Protein AF-A0A6D0F486-F1 (afdb_monomer)

pLDDT: mean 97.29, std 2.2, range [85.62, 98.81]

Mean predicted aligned error: 3.69 Å

Nearest PDB structures (foldseek):
  3pco-assembly1_D  TM=9.853E-01  e=1.908E-32  Escherichia coli
  7n8y-assembly1_B  TM=9.583E-01  e=5.623E-29  Salmonella enterica subsp. enterica serovar Typhimurium
  4p72-assembly1_A  TM=9.780E-01  e=6.242E-27  Pseudomonas aeruginosa PAO1
  6p8t-assembly2_E  TM=8.985E-01  e=2.134E-27  Acinetobacter baumannii ATCC 19606 = CIP 70.34 = JCM 6841
  7db7-assembly1_B  TM=8.517E-01  e=1.597E-16  Mycobacterium tuberculosis H37Rv

InterPro domains:
  IPR002547 tRNA-binding domain [PF01588] (45-145)
  IPR002547 tRNA-binding domain [PS50886] (39-148)
  IPR012340 Nucleic acid-binding, OB-fold [G3DSA:2.40.50.140] (39-154)
  IPR012340 Nucleic acid-binding, OB-fold [SSF50249] (35-198)
  IPR020825 Phenylalanyl-tRNA synthetase-like, B3/B4 [G3DSA:3.50.40.10] (197-231)
  IPR033714 Phenylalanly tRNA synthetase, tRNA-binding-domain [cd02796] (53-147)

Sequence (231 aa):
MKFSELWLREWVNPAIDSDALANQITMAGLEVDGVEPVAGSFHGVVVGEVVECAQHPNADKLRVTKVNVGGDRLLDIVCGAPNCRQGLRVAVATIGAVLPGDFKIKAAKLRGEPSEGMLCSFSELGISDDHSGIIELPADAPIGTDIREYLKLDDNTIEISVTPNRADCLGIIGVARDVAVLNQLPLVEPEIVPVGATIDDTLPITVEAPEACPRYLGRVVKGINVKAPTP

Foldseek 3Di:
DKDWPVVLVLFPPPPDDPVVLQVVLVVLVWHWPDKAFLWADKDQKWKKFFQDWAQDPQDRQKIWTFIFQPDPGTFTAIFRQPPDDHLFTFIKRAQQMAWHPRRHDHWDDDRNHTHGTYTACRVRGRNDPDPNGGDGDPSPQDRNHHPCVRVVRRIIIIDTDDDPVQPQPPDSVSSSVSSCVSSVHHTDDDDDDDDDDPDPDDDDDDDPCCVVPVDDDDDDDPDDDPPDDDD

Solvent-accessible surface area (backbone atoms only — not comparable to full-atom values): 13589 Å² total; per-residue (Å²): 90,76,45,51,50,61,66,36,37,67,30,35,69,71,100,63,57,69,69,58,48,47,51,50,42,28,75,72,66,33,41,58,80,46,78,42,66,53,34,44,67,63,50,58,38,22,22,21,32,26,73,39,59,42,78,31,93,75,37,96,67,33,30,40,27,37,30,40,44,73,63,101,60,71,37,44,31,52,45,61,41,80,74,70,51,58,77,38,24,31,41,30,34,32,61,74,12,34,36,53,89,80,44,68,38,58,71,46,64,62,82,82,44,65,18,50,32,42,72,36,26,38,37,64,49,44,56,43,87,51,70,83,32,52,42,77,48,60,88,82,61,61,61,45,41,46,42,47,72,75,70,52,42,90,34,35,37,40,29,31,50,75,53,86,89,46,70,63,55,80,45,63,71,34,46,28,48,52,54,12,60,77,68,75,45,75,71,49,74,81,91,81,76,86,80,78,81,91,68,86,76,79,77,95,81,84,78,89,55,46,91,83,51,81,75,83,88,88,80,82,77,83,90,71,68,90,81,62,78,82,132

Structure (mmCIF, N/CA/C/O backbone):
data_AF-A0A6D0F486-F1
#
_entry.id   AF-A0A6D0F486-F1
#
loop_
_atom_site.group_PDB
_atom_site.id
_atom_site.type_symbol
_atom_site.label_atom_id
_atom_site.label_alt_id
_atom_site.label_comp_id
_atom_site.label_asym_id
_atom_site.label_entity_id
_atom_site.label_seq_id
_atom_site.pdbx_PDB_ins_code
_atom_site.Cartn_x
_atom_site.Cartn_y
_atom_site.Cartn_z
_atom_site.occupancy
_atom_site.B_iso_or_equiv
_atom_site.auth_seq_id
_atom_site.auth_comp_id
_atom_site.auth_asym_id
_atom_site.auth_atom_id
_atom_site.pdbx_PDB_model_num
ATOM 1 N N . MET A 1 1 ? 18.269 5.650 -2.799 1.00 96.44 1 MET A N 1
ATOM 2 C CA . MET A 1 1 ? 17.138 4.980 -3.492 1.00 96.44 1 MET A CA 1
ATOM 3 C C . MET A 1 1 ? 16.405 4.156 -2.451 1.00 96.44 1 MET A C 1
ATOM 5 O O . MET A 1 1 ? 17.089 3.483 -1.700 1.00 96.44 1 MET A O 1
ATOM 9 N N . LYS A 1 2 ? 15.070 4.217 -2.369 1.00 98.38 2 LYS A N 1
ATOM 10 C CA . LYS A 1 2 ? 14.286 3.453 -1.381 1.00 98.38 2 LYS A CA 1
ATOM 11 C C . LYS A 1 2 ? 13.329 2.491 -2.073 1.00 98.38 2 LYS A C 1
ATOM 13 O O . LYS A 1 2 ? 12.794 2.833 -3.128 1.00 98.38 2 LYS A O 1
ATOM 18 N N . PHE A 1 3 ? 13.105 1.325 -1.483 1.00 98.69 3 PHE A N 1
ATOM 19 C CA . PHE A 1 3 ? 12.138 0.345 -1.972 1.00 98.69 3 PHE A CA 1
ATOM 20 C C . PHE A 1 3 ? 11.600 -0.536 -0.840 1.00 98.69 3 PHE A C 1
ATOM 22 O O . PHE A 1 3 ? 12.257 -0.701 0.184 1.00 98.69 3 PHE A O 1
ATOM 29 N N . SER A 1 4 ? 10.410 -1.101 -1.052 1.00 98.81 4 SER A N 1
ATOM 30 C CA . SER A 1 4 ? 9.830 -2.142 -0.195 1.00 98.81 4 SER A CA 1
ATOM 31 C C . SER A 1 4 ? 10.569 -3.466 -0.406 1.00 98.81 4 SER A C 1
ATOM 33 O O . SER A 1 4 ? 10.804 -3.876 -1.550 1.00 98.81 4 SER A O 1
ATOM 35 N N . GLU A 1 5 ? 10.930 -4.138 0.686 1.00 98.81 5 GLU A N 1
ATOM 36 C CA . GLU A 1 5 ? 11.541 -5.464 0.650 1.00 98.81 5 GLU A CA 1
ATOM 37 C C . GLU A 1 5 ? 10.568 -6.497 0.068 1.00 98.81 5 GLU A C 1
ATOM 39 O O . GLU A 1 5 ? 10.950 -7.270 -0.814 1.00 98.81 5 GLU A O 1
ATOM 44 N N . LEU A 1 6 ? 9.301 -6.484 0.493 1.00 98.69 6 LEU A N 1
ATOM 45 C CA . LEU A 1 6 ? 8.282 -7.377 -0.058 1.00 98.69 6 LEU A CA 1
ATOM 46 C C . LEU A 1 6 ? 8.067 -7.159 -1.561 1.00 98.69 6 LEU A C 1
ATOM 48 O O . LEU A 1 6 ? 7.969 -8.145 -2.291 1.00 98.69 6 LEU A O 1
ATOM 52 N N . TRP A 1 7 ? 8.081 -5.912 -2.049 1.00 98.81 7 TRP A N 1
ATOM 53 C CA . TRP A 1 7 ? 7.976 -5.647 -3.488 1.00 98.81 7 TRP A CA 1
ATOM 54 C C . TRP A 1 7 ? 9.178 -6.206 -4.254 1.00 98.81 7 TRP A C 1
ATOM 56 O O . TRP A 1 7 ? 9.008 -6.797 -5.316 1.00 98.81 7 TRP A O 1
ATOM 66 N N . LEU A 1 8 ? 10.395 -6.100 -3.710 1.00 98.81 8 LEU A N 1
ATOM 67 C CA . LEU A 1 8 ? 11.573 -6.750 -4.294 1.00 98.81 8 LEU A CA 1
ATOM 68 C C . LEU A 1 8 ? 11.409 -8.282 -4.331 1.00 98.81 8 LEU A C 1
ATOM 70 O O . LEU A 1 8 ? 11.754 -8.922 -5.330 1.00 98.81 8 LEU A O 1
ATOM 74 N N . ARG A 1 9 ? 10.838 -8.864 -3.268 1.00 98.75 9 ARG A N 1
ATOM 75 C CA . ARG A 1 9 ? 10.615 -10.311 -3.128 1.00 98.75 9 ARG A CA 1
ATOM 76 C C . ARG A 1 9 ? 9.577 -10.882 -4.092 1.00 98.75 9 ARG A C 1
ATOM 78 O O . ARG A 1 9 ? 9.626 -12.078 -4.368 1.00 98.75 9 ARG A O 1
ATOM 85 N N . GLU A 1 10 ? 8.702 -10.062 -4.667 1.00 98.75 10 GLU A N 1
ATOM 86 C CA . GLU A 1 10 ? 7.831 -10.491 -5.773 1.00 98.75 10 GLU A CA 1
ATOM 87 C C . GLU A 1 10 ? 8.629 -10.866 -7.032 1.00 98.75 10 GLU A C 1
ATOM 89 O O . GLU A 1 10 ? 8.204 -11.734 -7.793 1.00 98.75 10 GLU A O 1
ATOM 94 N N . TRP A 1 11 ? 9.802 -10.254 -7.227 1.00 98.81 11 TRP A N 1
ATOM 95 C CA . TRP A 1 11 ? 10.676 -10.507 -8.374 1.00 98.81 11 TRP A CA 1
ATOM 96 C C . TRP A 1 11 ? 11.710 -11.591 -8.080 1.00 98.81 11 TRP A C 1
ATOM 98 O O . TRP A 1 11 ? 12.040 -12.403 -8.944 1.00 98.81 11 TRP A O 1
ATOM 108 N N . VAL A 1 12 ? 12.259 -11.598 -6.865 1.00 98.69 12 VAL A N 1
ATOM 109 C CA . VAL A 1 12 ? 13.238 -12.592 -6.423 1.00 98.69 12 VAL A CA 1
ATOM 110 C C . VAL A 1 12 ? 13.148 -12.793 -4.915 1.00 98.69 12 VAL A C 1
ATOM 112 O O . VAL A 1 12 ? 13.390 -11.875 -4.140 1.00 98.69 12 VAL A O 1
ATOM 115 N N . ASN A 1 13 ? 12.848 -14.016 -4.479 1.00 98.56 13 ASN A N 1
ATOM 116 C CA . ASN A 1 13 ? 12.668 -14.326 -3.061 1.00 98.56 13 ASN A CA 1
ATOM 117 C C . ASN A 1 13 ? 13.716 -15.335 -2.561 1.00 98.56 13 ASN A C 1
ATOM 119 O O . ASN A 1 13 ? 13.421 -16.532 -2.472 1.00 98.56 13 ASN A O 1
ATOM 123 N N . PRO A 1 14 ? 14.954 -14.897 -2.266 1.00 98.38 14 PRO A N 1
ATOM 124 C CA . PRO A 1 14 ? 15.949 -15.782 -1.681 1.00 98.38 14 PRO A CA 1
ATOM 125 C C . PRO A 1 14 ? 15.505 -16.228 -0.281 1.00 98.38 14 PRO A C 1
ATOM 127 O O . PRO A 1 14 ? 14.904 -15.461 0.473 1.00 98.38 14 PRO A O 1
ATOM 130 N N . ALA A 1 15 ? 15.822 -17.476 0.074 1.00 98.38 15 ALA A N 1
ATOM 131 C CA . ALA A 1 15 ? 15.473 -18.084 1.361 1.00 98.38 15 ALA A CA 1
ATOM 132 C C . ALA A 1 15 ? 16.398 -17.599 2.498 1.00 98.38 15 ALA A C 1
ATOM 134 O O . ALA A 1 15 ? 17.072 -18.393 3.153 1.00 98.38 15 ALA A O 1
ATOM 135 N N . ILE A 1 16 ? 16.448 -16.281 2.683 1.00 98.31 16 ILE A N 1
ATOM 136 C CA . ILE A 1 16 ? 17.237 -15.552 3.678 1.00 98.31 16 ILE A CA 1
ATOM 137 C C . ILE A 1 16 ? 16.363 -14.474 4.330 1.00 98.31 16 ILE A C 1
ATOM 139 O O . ILE A 1 16 ? 15.395 -13.997 3.725 1.00 98.31 16 ILE A O 1
ATOM 143 N N . ASP A 1 17 ? 16.704 -14.101 5.559 1.00 98.50 17 ASP A N 1
ATOM 144 C CA . ASP A 1 17 ? 16.033 -13.026 6.291 1.00 98.50 17 ASP A CA 1
ATOM 145 C C . ASP A 1 17 ? 16.387 -11.627 5.744 1.00 98.50 17 ASP A C 1
ATOM 147 O O . ASP A 1 17 ? 17.189 -11.478 4.815 1.00 98.50 17 ASP A O 1
ATOM 151 N N . SER A 1 18 ? 15.732 -10.602 6.292 1.00 98.31 18 SER A N 1
ATOM 152 C CA . SER A 1 18 ? 15.900 -9.200 5.893 1.00 98.31 18 SER A CA 1
ATOM 153 C C . SER A 1 18 ? 17.324 -8.689 6.118 1.00 98.31 18 SER A C 1
ATOM 155 O O . SER A 1 18 ? 17.873 -8.011 5.251 1.00 98.31 18 SER A O 1
ATOM 157 N N . ASP A 1 19 ? 17.955 -9.061 7.236 1.00 98.25 19 ASP A N 1
ATOM 158 C CA . ASP A 1 19 ? 19.316 -8.632 7.575 1.00 98.25 19 ASP A CA 1
ATOM 159 C C . ASP A 1 19 ? 20.340 -9.216 6.595 1.00 98.25 19 ASP A C 1
ATOM 161 O O . ASP A 1 19 ? 21.207 -8.506 6.075 1.00 98.25 19 ASP A O 1
ATOM 165 N N . ALA A 1 20 ? 20.225 -10.510 6.285 1.00 98.62 20 ALA A N 1
ATOM 166 C CA . ALA A 1 20 ? 21.076 -11.169 5.306 1.00 98.62 20 ALA A CA 1
ATOM 167 C C . ALA A 1 20 ? 20.856 -10.613 3.894 1.00 98.62 20 ALA A C 1
ATOM 169 O O . ALA A 1 20 ? 21.833 -10.443 3.161 1.00 98.62 20 ALA A O 1
ATOM 170 N N . LEU A 1 21 ? 19.611 -10.298 3.518 1.00 98.75 21 LEU A N 1
ATOM 171 C CA . LEU A 1 21 ? 19.299 -9.670 2.233 1.00 98.75 21 LEU A CA 1
ATOM 172 C C . LEU A 1 21 ? 19.917 -8.269 2.128 1.00 98.75 21 LEU A C 1
ATOM 174 O O . LEU A 1 21 ? 20.610 -7.981 1.153 1.00 98.75 21 LEU A O 1
ATOM 178 N N . ALA A 1 22 ? 19.737 -7.418 3.140 1.00 98.50 22 ALA A N 1
ATOM 179 C CA . ALA A 1 22 ? 20.328 -6.081 3.181 1.00 98.50 22 ALA A CA 1
ATOM 180 C C . ALA A 1 22 ? 21.864 -6.140 3.122 1.00 98.50 22 ALA A C 1
ATOM 182 O O . ALA A 1 22 ? 22.502 -5.436 2.334 1.00 98.50 22 ALA A O 1
ATOM 183 N N . ASN A 1 23 ? 22.478 -7.043 3.891 1.00 98.56 23 ASN A N 1
ATOM 184 C CA . ASN A 1 23 ? 23.921 -7.252 3.842 1.00 98.56 23 ASN A CA 1
ATOM 185 C C . ASN A 1 23 ? 24.386 -7.746 2.461 1.00 98.56 23 ASN A C 1
ATOM 187 O O . ASN A 1 23 ? 25.405 -7.284 1.951 1.00 98.56 23 ASN A O 1
ATOM 191 N N . GLN A 1 24 ? 23.643 -8.650 1.819 1.00 98.62 24 GLN A N 1
ATOM 192 C CA . 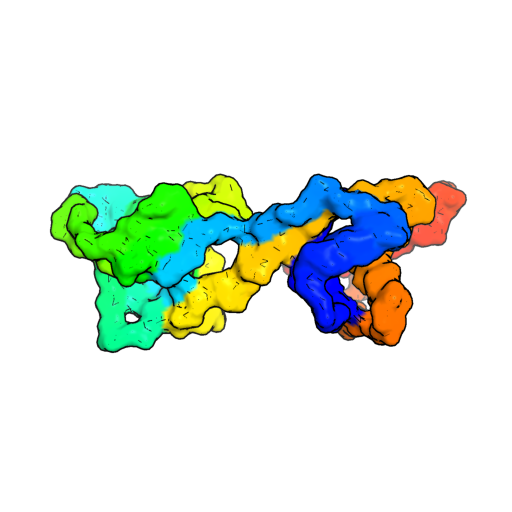GLN A 1 24 ? 23.963 -9.134 0.475 1.00 98.62 24 GLN A CA 1
ATOM 193 C C . GLN A 1 24 ? 23.924 -8.008 -0.570 1.00 98.62 24 GLN A C 1
ATOM 195 O O . GLN A 1 24 ? 24.819 -7.940 -1.411 1.00 98.62 24 GLN A O 1
ATOM 200 N N . ILE A 1 25 ? 22.937 -7.110 -0.490 1.00 98.56 25 ILE A N 1
ATOM 201 C CA . ILE A 1 25 ? 22.820 -5.934 -1.366 1.00 98.56 25 ILE A CA 1
ATOM 202 C C . ILE A 1 25 ? 24.022 -4.995 -1.168 1.00 98.56 25 ILE A C 1
ATOM 204 O O . ILE A 1 25 ? 24.666 -4.604 -2.144 1.00 98.56 25 ILE A O 1
ATOM 208 N N . THR A 1 26 ? 24.421 -4.741 0.083 1.00 98.44 26 THR A N 1
ATOM 209 C CA . THR A 1 26 ? 25.644 -3.981 0.398 1.00 98.44 26 THR A CA 1
ATOM 210 C C . THR A 1 26 ? 26.892 -4.628 -0.205 1.00 98.44 26 THR A C 1
ATOM 212 O O . THR A 1 26 ? 27.691 -3.956 -0.859 1.00 98.44 26 THR A O 1
ATOM 215 N N . MET A 1 27 ? 27.047 -5.948 -0.064 1.00 98.19 27 MET A N 1
ATOM 216 C CA . MET A 1 27 ? 28.184 -6.689 -0.626 1.00 98.19 27 MET A CA 1
ATOM 217 C C . MET A 1 27 ? 28.211 -6.703 -2.164 1.00 98.19 27 MET A C 1
ATOM 219 O O . MET A 1 27 ? 29.268 -6.944 -2.749 1.00 98.19 27 MET A O 1
ATOM 223 N N . ALA A 1 28 ? 27.089 -6.401 -2.824 1.00 97.31 28 ALA A N 1
ATOM 224 C CA . ALA A 1 28 ? 26.994 -6.203 -4.271 1.00 97.31 28 ALA A CA 1
ATOM 225 C C . ALA A 1 28 ? 27.512 -4.826 -4.741 1.00 97.31 28 ALA A C 1
ATOM 227 O O . ALA A 1 28 ? 27.562 -4.544 -5.941 1.00 97.31 28 ALA A O 1
ATOM 228 N N . GLY A 1 29 ? 27.896 -3.956 -3.801 1.00 97.56 29 GLY A N 1
ATOM 229 C CA . GLY A 1 29 ? 28.307 -2.578 -4.063 1.00 97.56 29 GLY A CA 1
ATOM 230 C C . GLY A 1 29 ? 27.156 -1.568 -4.042 1.00 97.56 29 GLY A C 1
ATOM 231 O O . GLY A 1 29 ? 27.337 -0.452 -4.527 1.00 97.56 29 GLY A O 1
ATOM 232 N N . LEU A 1 30 ? 25.992 -1.950 -3.506 1.00 97.81 30 LEU A N 1
ATOM 233 C CA . LEU A 1 30 ? 24.842 -1.077 -3.261 1.00 97.81 30 LEU A CA 1
ATOM 234 C C . LEU A 1 30 ? 24.692 -0.888 -1.745 1.00 97.81 30 LEU A C 1
ATOM 236 O O . LEU A 1 30 ? 23.923 -1.596 -1.104 1.00 97.81 30 LEU A O 1
ATOM 240 N N . GLU A 1 31 ? 25.486 0.009 -1.162 1.00 98.38 31 GLU A N 1
ATOM 241 C CA . GLU A 1 31 ? 25.535 0.219 0.292 1.00 98.38 31 GLU A CA 1
ATOM 242 C C . GLU A 1 31 ? 24.145 0.531 0.859 1.00 98.38 31 GLU A C 1
ATOM 244 O O . GLU A 1 31 ? 23.489 1.466 0.403 1.00 98.38 31 GLU A O 1
ATOM 249 N N . VAL A 1 32 ? 23.685 -0.271 1.823 1.00 98.38 32 VAL A N 1
ATOM 250 C CA . VAL A 1 32 ? 22.425 -0.035 2.538 1.00 98.38 32 VAL A CA 1
ATOM 251 C C . VAL A 1 32 ? 22.661 1.003 3.631 1.00 98.38 32 VAL A C 1
ATOM 253 O O . VAL A 1 32 ? 23.373 0.739 4.598 1.00 98.38 32 VAL A O 1
ATOM 256 N N . ASP A 1 33 ? 22.026 2.164 3.490 1.00 97.62 33 ASP A N 1
ATOM 257 C CA . ASP A 1 33 ? 22.108 3.270 4.449 1.00 97.62 33 ASP A CA 1
ATOM 258 C C . ASP A 1 33 ? 21.181 3.054 5.655 1.00 97.62 33 ASP A C 1
ATOM 260 O O . ASP A 1 33 ? 21.449 3.540 6.755 1.00 97.62 33 ASP A O 1
ATOM 264 N N . GLY A 1 34 ? 20.079 2.325 5.458 1.00 97.25 34 GLY A N 1
ATOM 265 C CA . GLY A 1 34 ? 19.099 2.062 6.504 1.00 97.25 34 GLY A CA 1
ATOM 266 C C . GLY A 1 34 ? 18.017 1.074 6.085 1.00 97.25 34 GLY A C 1
ATOM 267 O O . GLY A 1 34 ? 17.698 0.925 4.903 1.00 97.25 34 GLY A O 1
ATOM 268 N N . VAL A 1 35 ? 17.447 0.407 7.086 1.00 98.31 35 VAL A N 1
ATOM 269 C CA . VAL A 1 35 ? 16.302 -0.497 6.955 1.00 98.31 35 VAL A CA 1
ATOM 270 C C . VAL A 1 35 ? 15.285 -0.071 8.002 1.00 98.31 35 VAL A C 1
ATOM 272 O O . VAL A 1 35 ? 15.532 -0.212 9.197 1.00 98.31 35 VAL A O 1
ATOM 275 N N . GLU A 1 36 ? 14.166 0.484 7.551 1.00 97.88 36 GLU A N 1
ATOM 276 C CA . GLU A 1 36 ? 13.130 1.038 8.424 1.00 97.88 36 GLU A CA 1
ATOM 277 C C . GLU A 1 36 ? 11.816 0.275 8.226 1.00 97.88 36 GLU A C 1
ATOM 279 O O . GLU A 1 36 ? 11.458 -0.013 7.079 1.00 97.88 36 GLU A O 1
ATOM 284 N N . PRO A 1 37 ? 11.060 -0.039 9.290 1.00 97.94 37 PRO A N 1
ATOM 285 C CA . PRO A 1 37 ? 9.763 -0.691 9.145 1.00 97.94 37 PRO A CA 1
ATOM 286 C C . PRO A 1 37 ? 8.775 0.222 8.406 1.00 97.94 37 PRO A C 1
ATOM 288 O O . PRO A 1 37 ? 8.778 1.439 8.594 1.00 97.94 37 PRO A O 1
ATOM 291 N N . VAL A 1 38 ? 7.887 -0.355 7.589 1.00 97.56 38 VAL A N 1
ATOM 292 C CA . VAL A 1 38 ? 6.883 0.429 6.834 1.00 97.56 38 VAL A CA 1
ATOM 293 C C . VAL A 1 38 ? 5.752 0.988 7.708 1.00 97.56 38 VAL A C 1
ATOM 295 O O . VAL A 1 38 ? 5.005 1.860 7.267 1.00 97.56 38 VAL A O 1
ATOM 298 N N . ALA A 1 39 ? 5.593 0.472 8.930 1.00 97.88 39 ALA A N 1
ATOM 299 C CA . ALA A 1 39 ? 4.552 0.869 9.871 1.00 97.88 39 ALA A CA 1
ATOM 300 C C . ALA A 1 39 ? 5.053 0.831 11.324 1.00 97.88 39 ALA A C 1
ATOM 302 O O . ALA A 1 39 ? 6.019 0.141 11.655 1.00 97.88 39 ALA A O 1
ATOM 303 N N . GLY A 1 40 ? 4.347 1.520 12.226 1.00 97.06 40 GLY A N 1
ATOM 304 C CA . GLY A 1 40 ? 4.601 1.441 13.665 1.00 97.06 40 GLY A CA 1
ATOM 305 C C . GLY A 1 40 ? 4.313 0.047 14.231 1.00 97.06 40 GLY A C 1
ATOM 306 O O . GLY A 1 40 ? 3.618 -0.752 13.611 1.00 97.06 40 GLY A O 1
ATOM 307 N N . SER A 1 41 ? 4.810 -0.255 15.434 1.00 97.44 41 SER A N 1
ATOM 308 C CA . SER A 1 41 ? 4.533 -1.528 16.122 1.00 97.44 41 SER A CA 1
ATOM 309 C C . SER A 1 41 ? 3.205 -1.476 16.884 1.00 97.44 41 SER A C 1
ATOM 311 O O . SER A 1 41 ? 2.993 -0.590 17.713 1.00 97.44 41 SER A O 1
ATOM 313 N N . PHE A 1 42 ? 2.304 -2.414 16.589 1.00 98.19 42 PHE A N 1
ATOM 314 C CA . PHE A 1 42 ? 0.978 -2.532 17.202 1.00 98.19 42 PHE A CA 1
ATOM 315 C C . PHE A 1 42 ? 0.385 -3.929 16.994 1.00 98.19 42 PHE A C 1
ATOM 317 O O . PHE A 1 42 ? 0.820 -4.661 16.106 1.00 98.19 42 PHE A O 1
ATOM 324 N N . HIS A 1 43 ? -0.656 -4.274 17.755 1.00 98.12 43 HIS A N 1
ATOM 325 C CA . HIS A 1 43 ? -1.408 -5.522 17.579 1.00 98.12 43 HIS A CA 1
ATOM 326 C C . HIS A 1 43 ? -2.906 -5.348 17.869 1.00 98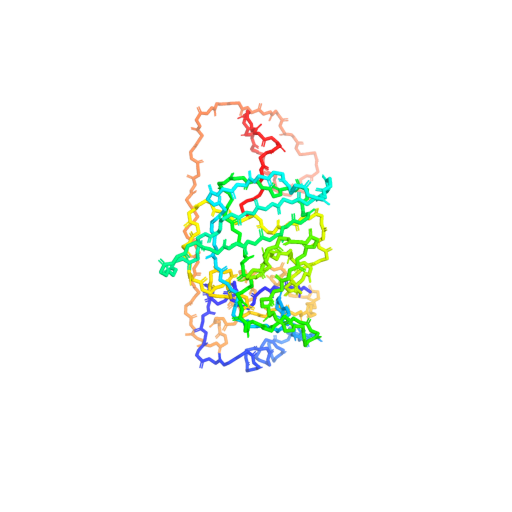.12 43 HIS A C 1
ATOM 328 O O . HIS A 1 43 ? -3.304 -4.427 18.585 1.00 98.12 43 HIS A O 1
ATOM 334 N N . GLY A 1 44 ? -3.736 -6.277 17.377 1.00 97.56 44 GLY A N 1
ATOM 335 C CA . GLY A 1 44 ? -5.183 -6.307 17.648 1.00 97.56 44 GLY A CA 1
ATOM 336 C C . GLY A 1 44 ? -6.007 -5.321 16.811 1.00 97.56 44 GLY A C 1
ATOM 337 O O . GLY A 1 44 ? -7.106 -4.928 17.222 1.00 97.56 44 GLY A O 1
ATOM 338 N N . VAL A 1 45 ? -5.472 -4.910 15.659 1.00 98.62 45 VAL A N 1
ATOM 339 C CA . VAL A 1 45 ? -6.145 -4.034 14.696 1.00 98.62 45 VAL A CA 1
ATOM 340 C C . VAL A 1 45 ? -6.597 -4.878 13.511 1.00 98.62 45 VAL A C 1
ATOM 342 O O . VAL A 1 45 ? -5.781 -5.497 12.836 1.00 98.62 45 VAL A O 1
ATOM 345 N N . VAL A 1 46 ? -7.900 -4.905 13.256 1.00 98.69 46 VAL A N 1
ATOM 346 C CA . VAL A 1 46 ? -8.511 -5.758 12.228 1.00 98.69 46 VAL A CA 1
ATOM 347 C C . VAL A 1 46 ? -9.306 -4.932 11.229 1.00 98.69 46 VAL A C 1
ATOM 349 O O . VAL A 1 46 ? -9.721 -3.808 11.515 1.00 98.69 46 VAL A O 1
ATOM 352 N N . VAL A 1 47 ? -9.552 -5.497 10.054 1.00 98.75 47 VAL A N 1
ATOM 353 C CA . VAL A 1 47 ? -10.468 -4.926 9.067 1.00 98.75 47 VAL A CA 1
ATOM 354 C C . VAL A 1 47 ? -11.903 -5.004 9.594 1.00 98.75 47 VAL A C 1
ATOM 356 O O . VAL A 1 47 ? -12.376 -6.065 10.006 1.00 98.75 47 VAL A O 1
ATOM 359 N N . GLY A 1 48 ? -12.624 -3.887 9.533 1.00 98.50 48 GLY A N 1
ATOM 360 C CA . GLY A 1 48 ? -14.039 -3.812 9.883 1.00 98.50 48 GLY A CA 1
ATOM 361 C C . GLY A 1 48 ? -14.869 -3.030 8.872 1.00 98.50 48 GLY A C 1
ATOM 362 O O . GLY A 1 48 ? -14.346 -2.378 7.970 1.00 98.50 48 GLY A O 1
ATOM 363 N N . GLU A 1 49 ? -16.185 -3.097 9.035 1.00 98.62 49 GLU A N 1
ATOM 364 C CA . GLU A 1 49 ? -17.164 -2.383 8.217 1.00 98.62 49 GLU A CA 1
ATOM 365 C C . GLU A 1 49 ? -18.092 -1.536 9.087 1.00 98.62 49 GLU A C 1
ATOM 367 O O . GLU A 1 49 ? -18.677 -2.028 10.052 1.00 98.62 49 GLU A O 1
ATOM 372 N N . VAL A 1 50 ? -18.268 -0.266 8.724 1.00 98.50 50 VAL A N 1
ATOM 373 C CA . VAL A 1 50 ? -19.228 0.634 9.373 1.00 98.50 50 VAL A CA 1
ATOM 374 C C . VAL A 1 50 ? -20.636 0.336 8.847 1.00 98.50 50 VAL A C 1
ATOM 376 O O . VAL A 1 50 ? -21.052 0.869 7.819 1.00 98.50 50 VAL A O 1
ATOM 379 N N . VAL A 1 51 ? -21.385 -0.504 9.561 1.00 98.31 51 VAL A N 1
ATOM 380 C CA . VAL A 1 51 ? -22.737 -0.943 9.172 1.00 98.31 51 VAL A CA 1
ATOM 381 C C . VAL A 1 51 ? -23.771 0.158 9.383 1.00 98.31 51 VAL A C 1
ATOM 383 O O . VAL A 1 51 ? -24.631 0.368 8.528 1.00 98.31 51 VAL A O 1
ATOM 386 N N . GLU A 1 52 ? -23.660 0.900 10.485 1.00 97.81 52 GLU A N 1
ATOM 387 C CA . GLU A 1 52 ? -24.496 2.068 10.775 1.00 97.81 52 GLU A CA 1
ATOM 388 C C . GLU A 1 52 ? -23.630 3.235 11.243 1.00 97.81 52 GLU A C 1
ATOM 390 O O . GLU A 1 52 ? -22.642 3.048 11.956 1.00 97.81 52 GLU A O 1
ATOM 395 N N . CYS A 1 53 ? -24.012 4.452 10.858 1.00 97.81 53 CYS A N 1
ATOM 396 C CA . CYS A 1 53 ? -23.331 5.677 11.251 1.00 97.81 53 CYS A CA 1
ATOM 397 C C . CYS A 1 53 ? -24.368 6.773 11.510 1.00 97.81 53 CYS A C 1
ATOM 399 O O . CYS A 1 53 ? -25.060 7.203 10.587 1.00 97.81 53 CYS A O 1
ATOM 401 N N . ALA A 1 54 ? -24.479 7.221 12.759 1.00 96.50 54 ALA A N 1
ATOM 402 C CA . ALA A 1 54 ? -25.414 8.261 13.169 1.00 96.50 54 ALA A CA 1
ATOM 403 C C . ALA A 1 54 ? -24.695 9.406 13.896 1.00 96.50 54 ALA A C 1
ATOM 405 O O . ALA A 1 54 ? -23.597 9.248 14.434 1.00 96.50 54 ALA A O 1
ATOM 406 N N . GLN A 1 55 ? -25.323 10.582 13.908 1.00 96.44 55 GLN A N 1
ATOM 407 C CA . GLN A 1 55 ? -24.827 11.735 14.656 1.00 96.44 55 GLN A CA 1
ATOM 408 C C . GLN A 1 55 ? -24.832 11.431 16.159 1.00 96.44 55 GLN A C 1
ATOM 410 O O . GLN A 1 55 ? -25.807 10.894 16.686 1.00 96.44 55 GLN A O 1
ATOM 415 N N . HIS A 1 56 ? -23.761 11.799 16.861 1.00 95.56 56 HIS A N 1
ATOM 416 C CA . HIS A 1 56 ? -23.686 11.611 18.305 1.00 95.56 56 HIS A CA 1
ATOM 417 C C . HIS A 1 56 ? -24.687 12.539 19.031 1.00 95.56 56 HIS A C 1
ATOM 419 O O . HIS A 1 56 ? -24.676 13.747 18.786 1.00 95.56 56 HIS A O 1
ATOM 425 N N . PRO A 1 57 ? -25.509 12.033 19.973 1.00 93.88 57 PRO A N 1
ATOM 426 C CA . PRO A 1 57 ? -26.604 12.799 20.585 1.00 93.88 57 PRO A CA 1
ATOM 427 C C . PRO A 1 57 ? -26.124 13.980 21.440 1.00 93.88 57 PRO A C 1
ATOM 429 O O . PRO A 1 57 ? -26.786 15.008 21.512 1.00 93.88 57 PRO A O 1
ATOM 432 N N . ASN A 1 58 ? -24.952 13.840 22.067 1.00 92.25 58 ASN A N 1
ATOM 433 C CA . ASN A 1 58 ? -24.382 14.843 22.977 1.00 92.25 58 ASN A CA 1
ATOM 434 C C . ASN A 1 58 ? -23.109 15.532 22.435 1.00 92.25 58 ASN A C 1
ATOM 436 O O . ASN A 1 58 ? -22.326 16.073 23.220 1.00 92.25 58 ASN A O 1
ATOM 440 N N . ALA A 1 59 ? -22.822 15.442 21.126 1.00 91.62 59 ALA A N 1
ATOM 441 C CA . ALA A 1 59 ? -21.601 16.012 20.547 1.00 91.62 59 ALA A CA 1
ATOM 442 C C . ALA A 1 59 ? -21.727 16.307 19.044 1.00 91.62 59 ALA A C 1
ATOM 444 O O . ALA A 1 59 ? -21.906 15.396 18.242 1.00 91.62 59 ALA A O 1
ATOM 445 N N . ASP A 1 60 ? -21.518 17.564 18.652 1.00 89.56 60 ASP A N 1
ATOM 446 C CA . ASP A 1 60 ? -21.741 18.010 17.266 1.00 89.56 60 ASP A CA 1
ATOM 447 C C . ASP A 1 60 ? -20.735 17.436 16.257 1.00 89.56 60 ASP A C 1
ATOM 449 O O . ASP A 1 60 ? -21.054 17.242 15.089 1.00 89.56 60 ASP A O 1
ATOM 453 N N . LYS A 1 61 ? -19.506 17.146 16.698 1.00 91.81 61 LYS A N 1
ATOM 454 C CA . LYS A 1 61 ? -18.409 16.680 15.828 1.00 91.81 61 LYS A CA 1
ATOM 455 C C . LYS A 1 61 ? -18.142 15.176 15.907 1.00 91.81 61 LYS A C 1
ATOM 457 O O . LYS A 1 61 ? -17.160 14.717 15.336 1.00 91.81 61 LYS A O 1
ATOM 462 N N . LEU A 1 62 ? -18.953 14.423 16.648 1.00 94.81 62 LEU A N 1
ATOM 463 C CA . LEU A 1 62 ? -18.770 12.981 16.802 1.00 94.81 62 LEU A CA 1
ATOM 464 C C . LEU A 1 62 ? -19.906 12.217 16.133 1.00 94.81 62 LEU A C 1
ATOM 466 O O . LEU A 1 62 ? -21.030 12.700 16.010 1.00 94.81 62 LEU A O 1
ATOM 470 N N . ARG A 1 63 ? -19.602 10.986 15.752 1.00 95.44 63 ARG A N 1
ATOM 471 C CA . ARG A 1 63 ? -20.542 10.007 15.223 1.00 95.44 63 ARG A CA 1
ATOM 472 C C . ARG A 1 63 ? -20.526 8.778 16.116 1.00 95.44 63 ARG A C 1
ATOM 474 O O . ARG A 1 63 ? -19.474 8.398 16.630 1.00 95.44 63 ARG A O 1
ATOM 481 N N . VAL A 1 64 ? -21.691 8.174 16.289 1.00 97.00 64 VAL A N 1
ATOM 482 C CA . VAL A 1 64 ? -21.856 6.852 16.897 1.00 97.00 64 VAL A CA 1
ATOM 483 C C . VAL A 1 64 ? -22.025 5.845 15.770 1.00 97.00 64 VAL 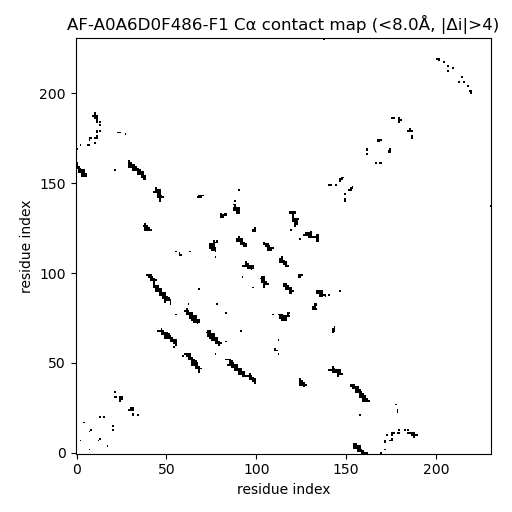A C 1
ATOM 485 O O . VAL A 1 64 ? -22.803 6.070 14.839 1.00 97.00 64 VAL A O 1
ATOM 488 N N . THR A 1 65 ? -21.247 4.769 15.807 1.00 98.06 65 THR A N 1
ATOM 489 C CA . THR A 1 65 ? -21.206 3.786 14.723 1.00 98.06 65 THR A CA 1
ATOM 490 C C . THR A 1 65 ? -21.401 2.372 15.238 1.00 98.06 65 THR A C 1
ATOM 492 O O . THR A 1 65 ? -20.934 2.038 16.326 1.00 98.06 65 THR A O 1
ATOM 495 N N . LYS A 1 66 ? -22.071 1.545 14.429 1.00 98.38 66 LYS A N 1
ATOM 496 C CA . LYS A 1 66 ? -22.110 0.090 14.590 1.00 98.38 66 LYS A CA 1
ATOM 497 C C . LYS A 1 66 ? -21.134 -0.521 13.601 1.00 98.38 66 LYS A C 1
ATOM 499 O O . LYS A 1 66 ? -21.310 -0.361 12.393 1.00 98.38 66 LYS A O 1
ATOM 504 N N . VAL A 1 67 ? -20.114 -1.203 14.107 1.00 98.50 67 VAL A N 1
ATOM 505 C CA . VAL A 1 67 ? -19.007 -1.718 13.297 1.00 98.50 67 VAL A CA 1
ATOM 506 C C . VAL A 1 67 ? -18.981 -3.240 13.346 1.00 98.50 67 VAL A C 1
ATOM 508 O O . VAL A 1 67 ? -18.996 -3.837 14.422 1.00 98.50 67 VAL A O 1
ATOM 511 N N . ASN A 1 68 ? -18.959 -3.872 12.176 1.00 98.56 68 ASN A N 1
ATOM 512 C CA . ASN A 1 68 ? -18.799 -5.312 12.032 1.00 98.56 68 ASN A CA 1
ATOM 513 C C . ASN A 1 68 ? -17.316 -5.651 11.859 1.00 98.56 68 ASN A C 1
ATOM 515 O O . ASN A 1 68 ? 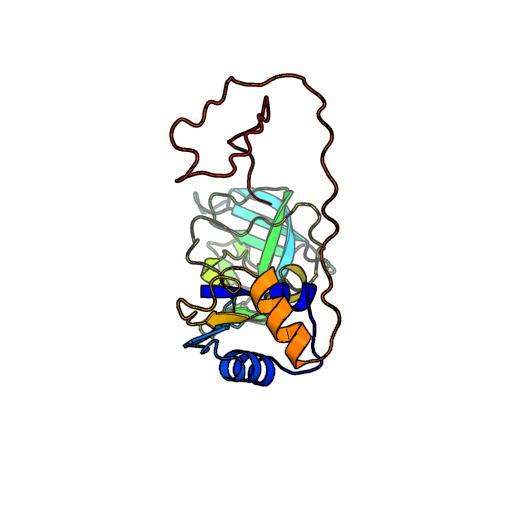-16.689 -5.190 10.911 1.00 98.56 68 ASN A O 1
ATOM 519 N N . VAL A 1 69 ? -16.777 -6.476 12.755 1.00 98.00 69 VAL A N 1
ATOM 520 C CA . VAL A 1 69 ? -15.396 -6.992 12.701 1.00 98.00 69 VAL A CA 1
ATOM 521 C C . VAL A 1 69 ? -15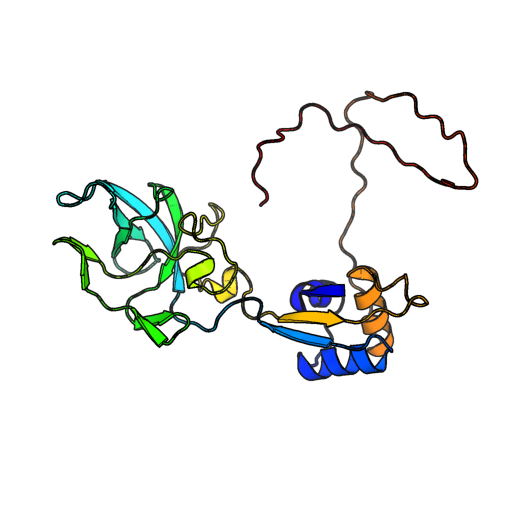.352 -8.520 12.564 1.00 98.00 69 VAL A C 1
ATOM 523 O O . VAL A 1 69 ? -14.319 -9.132 12.798 1.00 98.00 69 VAL A O 1
ATOM 526 N N . GLY A 1 70 ? -16.478 -9.154 12.215 1.00 95.56 70 GLY A N 1
ATOM 527 C CA . GLY A 1 70 ? -16.569 -10.607 12.020 1.00 95.56 70 GLY A CA 1
ATOM 528 C C . GLY A 1 70 ? -16.757 -11.419 13.307 1.00 95.56 70 GLY A C 1
ATOM 529 O O . GLY A 1 70 ? -16.676 -12.642 13.268 1.00 95.56 70 GLY A O 1
ATOM 530 N N . GLY A 1 71 ? -17.004 -10.755 14.441 1.00 93.56 71 GLY A N 1
ATOM 531 C CA . GLY A 1 71 ? -17.337 -11.402 15.714 1.00 93.56 71 GLY A CA 1
ATOM 532 C C . GLY A 1 71 ? -18.836 -11.681 15.892 1.00 93.56 71 GLY A C 1
ATOM 533 O O . GLY A 1 71 ? -19.646 -11.426 15.004 1.00 93.56 71 GLY A O 1
ATOM 534 N N . ASP A 1 72 ? -19.217 -12.143 17.088 1.00 92.75 72 ASP A N 1
ATOM 535 C CA . ASP A 1 72 ? -20.599 -12.547 17.416 1.00 92.75 72 ASP A CA 1
ATOM 536 C C . ASP A 1 72 ? -21.627 -11.402 17.362 1.00 92.75 72 ASP A C 1
ATOM 538 O O . ASP A 1 72 ? -22.831 -11.635 17.241 1.00 92.75 72 ASP A O 1
ATOM 542 N N . ARG A 1 73 ? -21.171 -10.151 17.503 1.00 96.44 73 ARG A N 1
ATOM 543 C CA . ARG A 1 73 ? -22.023 -8.958 17.517 1.00 96.44 73 ARG A CA 1
ATOM 544 C C . ARG A 1 73 ? -21.323 -7.749 16.908 1.00 96.44 73 ARG A C 1
ATOM 546 O O . ARG A 1 73 ? -20.098 -7.672 16.877 1.00 96.44 73 ARG A O 1
ATOM 553 N N . LEU A 1 74 ? -22.130 -6.769 16.512 1.00 97.75 74 LEU A N 1
ATOM 554 C CA . LEU A 1 74 ? -21.661 -5.435 16.141 1.00 97.75 74 LEU A CA 1
ATOM 555 C C . LEU A 1 74 ? -21.067 -4.721 17.364 1.00 97.75 74 LEU A C 1
ATOM 557 O O . LEU A 1 74 ? -21.591 -4.836 18.479 1.00 97.75 74 LEU A O 1
ATOM 561 N N . LEU A 1 75 ? -19.987 -3.979 17.132 1.00 98.06 75 LEU A N 1
ATOM 562 C CA . LEU A 1 75 ? -19.337 -3.134 18.127 1.00 98.06 75 LEU A CA 1
ATOM 563 C C . LEU A 1 75 ? -19.890 -1.714 18.060 1.00 98.06 75 LEU A C 1
ATOM 565 O O . LEU A 1 75 ? -20.089 -1.176 16.970 1.00 98.06 75 LEU A O 1
ATOM 569 N N . ASP A 1 76 ? -20.098 -1.099 19.220 1.00 98.00 76 ASP A N 1
ATOM 570 C CA . ASP A 1 76 ? -20.386 0.331 19.320 1.00 98.00 76 ASP A CA 1
ATOM 571 C C . ASP A 1 76 ? -19.075 1.112 19.351 1.00 98.00 76 ASP A C 1
ATOM 573 O O . ASP A 1 76 ? -18.280 0.937 20.270 1.00 98.00 76 ASP A O 1
ATOM 577 N N . ILE A 1 77 ? -18.819 1.968 18.360 1.00 97.94 77 ILE A N 1
ATOM 578 C CA . ILE A 1 77 ? -17.592 2.775 18.299 1.00 97.94 77 ILE A CA 1
ATOM 579 C C . ILE A 1 77 ? -17.943 4.238 18.038 1.00 97.94 77 ILE A C 1
ATOM 581 O O . ILE A 1 77 ? -18.687 4.566 17.110 1.00 97.94 77 ILE A O 1
ATOM 585 N N . VAL A 1 78 ? -17.382 5.135 18.849 1.00 97.31 78 VAL A N 1
ATOM 586 C CA . VAL A 1 78 ? -17.493 6.583 18.650 1.00 97.31 78 VAL A CA 1
ATOM 587 C C . VAL A 1 78 ? -16.321 7.061 17.799 1.00 97.31 78 VAL A C 1
ATOM 589 O O . VAL A 1 78 ? -15.165 6.806 18.125 1.00 97.31 78 VAL A O 1
ATOM 592 N N . CYS A 1 79 ? -16.604 7.795 16.723 1.00 96.25 79 CYS A N 1
ATOM 593 C CA . CYS A 1 79 ? -15.583 8.331 15.824 1.00 96.25 79 CYS A CA 1
ATOM 594 C C . CYS A 1 79 ? -15.811 9.823 15.558 1.00 96.25 79 CYS A C 1
ATOM 596 O O . CYS A 1 79 ? -16.937 10.260 15.331 1.00 96.25 79 CYS A O 1
ATOM 598 N N . GLY A 1 80 ? -14.736 10.614 15.582 1.00 94.94 80 GLY A N 1
ATOM 599 C CA . GLY A 1 80 ? -14.768 12.051 15.278 1.00 94.94 80 GLY A CA 1
ATOM 600 C C . GLY A 1 80 ? -14.235 12.425 13.895 1.00 94.94 80 GLY A C 1
ATOM 601 O O . GLY A 1 80 ? -14.198 13.608 13.564 1.00 94.94 80 GLY A O 1
ATOM 602 N N . ALA A 1 81 ? -13.790 11.451 13.098 1.00 96.00 81 ALA A N 1
ATOM 603 C CA . ALA A 1 81 ? -13.172 11.735 11.811 1.00 96.00 81 ALA A CA 1
ATOM 604 C C . ALA A 1 81 ? -14.204 12.262 10.802 1.00 96.00 81 ALA A C 1
ATOM 606 O O . ALA A 1 81 ? -15.297 11.690 10.687 1.00 96.00 81 ALA A O 1
ATOM 607 N N . PRO A 1 82 ? -13.878 13.324 10.043 1.00 94.94 82 PRO A N 1
ATOM 608 C CA . PRO A 1 82 ? -14.831 13.996 9.162 1.00 94.94 82 PRO A CA 1
ATOM 609 C C . PRO A 1 82 ? -15.301 13.103 8.008 1.00 94.94 82 PRO A C 1
ATOM 611 O O . PRO A 1 82 ? -16.454 13.222 7.585 1.00 94.94 82 PRO A O 1
ATOM 614 N N . ASN A 1 83 ? -14.469 12.161 7.562 1.00 96.44 83 ASN A N 1
ATOM 615 C CA . ASN A 1 83 ? -14.772 11.221 6.483 1.00 96.44 83 ASN A CA 1
ATOM 616 C C . ASN A 1 83 ? -15.565 9.972 6.921 1.00 96.44 83 ASN A C 1
ATOM 618 O O . ASN A 1 83 ? -16.059 9.244 6.060 1.00 96.44 83 ASN A O 1
ATOM 622 N N . CYS A 1 84 ? -15.751 9.748 8.230 1.00 97.50 84 CYS A N 1
ATOM 623 C CA . CYS A 1 84 ? -16.508 8.608 8.757 1.00 97.50 84 CYS A CA 1
ATOM 624 C C . CYS A 1 84 ? -17.977 8.623 8.290 1.00 97.50 84 CYS A C 1
ATOM 626 O O . CYS A 1 84 ? -18.710 9.589 8.498 1.00 97.50 84 CYS A O 1
ATOM 628 N N . ARG A 1 85 ? -18.417 7.543 7.646 1.00 97.88 85 ARG A N 1
ATOM 629 C CA . ARG A 1 85 ? -19.756 7.380 7.068 1.00 97.88 85 ARG A CA 1
ATOM 630 C C . ARG A 1 85 ? -20.120 5.900 6.995 1.00 97.88 85 ARG A C 1
ATOM 632 O O . ARG A 1 85 ? -19.251 5.034 7.063 1.00 97.88 85 ARG A O 1
ATOM 639 N N . GLN A 1 86 ? -21.410 5.627 6.846 1.00 98.25 86 GLN A N 1
ATOM 640 C CA . GLN A 1 86 ? -21.927 4.275 6.654 1.00 98.25 86 GLN A CA 1
ATOM 641 C C . GLN A 1 86 ? -21.360 3.635 5.373 1.00 98.25 86 GLN A C 1
ATOM 643 O O . GLN A 1 86 ? -21.198 4.319 4.362 1.00 98.25 86 GLN A O 1
ATOM 648 N N . GLY A 1 87 ? -21.082 2.330 5.418 1.00 97.38 87 GLY A N 1
ATOM 649 C CA . GLY A 1 87 ? -20.592 1.525 4.293 1.00 97.38 87 GLY A CA 1
ATOM 650 C C . GLY A 1 87 ? -19.076 1.558 4.078 1.00 97.38 87 GLY A C 1
ATOM 651 O O . GLY A 1 87 ? -18.588 0.991 3.106 1.00 97.38 87 GLY A O 1
ATOM 652 N N . LEU A 1 88 ? -18.316 2.225 4.950 1.00 98.06 88 LEU A N 1
ATOM 653 C CA . LEU A 1 88 ? -16.855 2.243 4.871 1.00 98.06 88 LEU A CA 1
ATOM 654 C C . LEU A 1 88 ? -16.236 0.938 5.374 1.00 98.06 88 LEU A C 1
ATOM 656 O O . LEU A 1 88 ? -16.604 0.453 6.448 1.00 98.06 88 LEU A O 1
ATOM 660 N N . ARG A 1 89 ? -15.216 0.452 4.658 1.00 98.38 89 ARG A N 1
ATOM 661 C CA . ARG A 1 89 ? -14.237 -0.496 5.197 1.00 98.38 89 ARG A CA 1
ATOM 662 C C . ARG A 1 89 ? -13.109 0.273 5.872 1.00 98.38 89 ARG A C 1
ATOM 664 O O . ARG A 1 89 ? -12.593 1.233 5.308 1.00 98.38 89 ARG A O 1
ATOM 671 N N . VAL A 1 90 ? -12.780 -0.109 7.099 1.00 98.50 90 VAL A N 1
ATOM 672 C CA . VAL A 1 90 ? -11.930 0.669 8.014 1.00 98.50 90 VAL A CA 1
ATOM 673 C C . VAL A 1 90 ? -10.995 -0.243 8.800 1.00 98.50 90 VAL A C 1
ATOM 675 O O . VAL A 1 90 ? -11.276 -1.429 8.972 1.00 98.50 90 VAL A O 1
ATOM 678 N N . ALA A 1 91 ? -9.903 0.317 9.319 1.00 98.56 91 ALA A N 1
ATOM 679 C CA . ALA A 1 91 ? -9.060 -0.348 10.309 1.00 98.56 91 ALA A CA 1
ATOM 680 C C . ALA A 1 91 ? -9.617 -0.101 11.721 1.00 98.56 91 ALA A C 1
ATOM 682 O O . ALA A 1 91 ? -9.818 1.048 12.124 1.00 98.56 91 ALA A O 1
ATOM 683 N N . VAL A 1 92 ? -9.879 -1.174 12.468 1.00 98.62 92 VAL A N 1
ATOM 684 C CA . VAL A 1 92 ? -10.514 -1.134 13.789 1.00 98.62 92 VAL A CA 1
ATOM 685 C C . VAL A 1 92 ? -9.561 -1.678 14.840 1.00 98.62 92 VAL A C 1
ATOM 687 O O . VAL A 1 92 ? -9.268 -2.873 14.862 1.00 98.62 92 VAL A O 1
ATOM 690 N N . ALA A 1 93 ? -9.127 -0.824 15.763 1.00 98.44 93 ALA A N 1
ATOM 691 C CA . ALA A 1 93 ? -8.430 -1.268 16.961 1.00 98.44 93 ALA A CA 1
ATOM 692 C C . ALA A 1 93 ? -9.449 -1.761 17.995 1.00 98.44 93 ALA A C 1
ATOM 694 O O . ALA A 1 93 ? -10.255 -0.989 18.528 1.00 98.44 93 ALA A O 1
ATOM 695 N N . THR A 1 94 ? -9.425 -3.068 18.250 1.00 97.94 94 THR A N 1
ATOM 696 C CA . THR A 1 94 ? -10.350 -3.754 19.163 1.00 97.94 94 THR A CA 1
ATOM 697 C C . THR A 1 94 ? -9.938 -3.595 20.630 1.00 97.94 94 THR A C 1
ATOM 699 O O . THR A 1 94 ? -8.820 -3.189 20.949 1.00 97.94 94 THR A O 1
ATOM 702 N N . ILE A 1 95 ? -10.839 -3.906 21.568 1.00 97.50 95 ILE A N 1
ATOM 703 C CA . ILE A 1 95 ? -10.504 -3.936 23.002 1.00 97.50 95 ILE A CA 1
ATOM 704 C C . ILE A 1 95 ? -9.339 -4.902 23.244 1.00 97.50 95 ILE A C 1
ATOM 706 O O . ILE A 1 95 ? -9.400 -6.066 22.864 1.00 97.50 95 ILE A O 1
ATOM 710 N N . GLY A 1 96 ? -8.303 -4.426 23.938 1.00 96.44 96 GLY A N 1
ATOM 711 C CA . GLY A 1 96 ? -7.081 -5.189 24.190 1.00 96.44 96 GLY A CA 1
ATOM 712 C C . GLY A 1 96 ? -5.965 -4.936 23.174 1.00 96.44 96 GLY A C 1
ATOM 713 O O . GLY A 1 96 ? -4.835 -5.344 23.436 1.00 96.44 96 GLY A O 1
ATOM 714 N N . ALA A 1 97 ? -6.243 -4.226 22.075 1.00 97.81 97 ALA A N 1
ATOM 715 C CA . ALA A 1 97 ? -5.217 -3.744 21.158 1.00 97.81 97 ALA A CA 1
ATOM 716 C C . ALA A 1 97 ? -4.244 -2.778 21.853 1.00 97.81 97 ALA A C 1
ATOM 718 O O . ALA A 1 97 ? -4.617 -2.049 22.781 1.00 97.81 97 ALA A O 1
ATOM 719 N N . VAL A 1 98 ? -3.002 -2.752 21.374 1.00 98.31 98 VAL A N 1
ATOM 720 C CA . VAL A 1 98 ? -1.979 -1.785 21.790 1.00 98.31 98 VAL A CA 1
ATOM 721 C C . VAL A 1 98 ? -1.429 -1.124 20.536 1.00 98.31 98 VAL A C 1
ATOM 723 O O . VAL A 1 98 ? -0.883 -1.809 19.674 1.00 98.31 98 VAL A O 1
ATOM 726 N N . LEU A 1 99 ? -1.634 0.189 20.428 1.00 97.75 99 LEU A N 1
ATOM 727 C CA . LEU A 1 99 ? -1.165 1.029 19.324 1.00 97.75 99 LEU A CA 1
ATOM 728 C C . LEU A 1 99 ? 0.247 1.579 19.613 1.00 97.75 99 LEU A C 1
ATOM 730 O O . LEU A 1 99 ? 0.698 1.506 20.766 1.00 97.75 99 LEU A O 1
ATOM 734 N N . PRO A 1 100 ? 0.944 2.152 18.609 1.00 96.94 100 PRO A N 1
ATOM 735 C CA . PRO A 1 100 ? 2.260 2.749 18.804 1.00 96.94 100 PRO A CA 1
ATOM 736 C C . PRO A 1 100 ? 2.251 3.787 19.938 1.00 96.94 100 PRO A C 1
ATOM 738 O O . PRO A 1 100 ? 1.294 4.542 20.108 1.00 96.94 100 PRO A O 1
ATOM 741 N N . GLY A 1 101 ? 3.320 3.811 20.740 1.00 95.44 101 GLY A N 1
ATOM 742 C CA . GLY A 1 101 ? 3.404 4.665 21.933 1.00 95.44 101 GLY A CA 1
ATOM 743 C C . GLY A 1 101 ? 2.711 4.095 23.180 1.00 95.44 101 GLY A C 1
ATOM 744 O O . GLY A 1 101 ? 2.290 4.864 24.042 1.00 95.44 101 GLY A O 1
ATOM 745 N N . ASP A 1 102 ? 2.582 2.765 23.281 1.00 93.56 102 ASP A N 1
ATOM 746 C CA . ASP A 1 102 ? 1.980 2.043 24.419 1.00 93.56 102 ASP A CA 1
ATOM 747 C C . ASP A 1 102 ? 0.506 2.401 24.699 1.00 93.56 102 ASP A C 1
ATOM 749 O O . ASP A 1 102 ? -0.002 2.280 25.824 1.00 93.56 102 ASP A O 1
ATOM 753 N N . PHE A 1 103 ? -0.229 2.812 23.664 1.00 96.06 103 PHE A N 1
ATOM 754 C CA . PHE A 1 103 ? -1.619 3.228 23.801 1.00 96.06 103 PHE A CA 1
ATOM 755 C C . PHE A 1 103 ? -2.569 2.020 23.795 1.00 96.06 103 PHE A C 1
ATOM 757 O O . PHE A 1 103 ? -2.877 1.438 22.755 1.00 96.06 103 PHE A O 1
ATOM 764 N N . LYS A 1 104 ? -3.043 1.626 24.984 1.00 97.06 104 LYS A N 1
ATOM 765 C CA . LYS A 1 104 ? -3.919 0.455 25.173 1.00 97.06 104 LYS A CA 1
ATOM 766 C C . LYS A 1 104 ? -5.392 0.789 24.946 1.00 97.06 104 LYS A C 1
ATOM 768 O O . LYS A 1 104 ? -5.960 1.602 25.679 1.00 97.06 104 LYS A O 1
ATOM 773 N N . ILE A 1 105 ? -6.040 0.070 24.035 1.00 97.50 105 ILE A N 1
ATOM 774 C CA . ILE A 1 105 ? -7.473 0.197 23.765 1.00 97.50 105 ILE A CA 1
ATOM 775 C C . ILE A 1 105 ? -8.287 -0.528 24.836 1.00 97.50 105 ILE A C 1
ATOM 777 O O . ILE A 1 105 ? -8.107 -1.717 25.110 1.00 97.50 105 ILE A O 1
ATOM 781 N N . LYS A 1 106 ? -9.218 0.206 25.446 1.00 95.88 106 LYS A N 1
ATOM 782 C CA . LYS A 1 106 ? -10.149 -0.285 26.466 1.00 95.88 106 LYS A CA 1
ATOM 783 C C . LYS A 1 106 ? -11.552 0.208 26.145 1.00 95.88 106 LYS A C 1
ATOM 785 O O . LYS A 1 106 ? -11.707 1.295 25.595 1.00 95.88 106 LYS A O 1
ATOM 790 N N . ALA A 1 107 ? -12.561 -0.553 26.560 1.00 94.94 107 ALA A N 1
ATOM 791 C CA . ALA A 1 107 ? -13.935 -0.074 26.528 1.00 94.94 107 ALA A CA 1
ATOM 792 C C . ALA A 1 107 ? -14.066 1.175 27.409 1.00 94.94 107 ALA A C 1
ATOM 794 O O . ALA A 1 107 ? -13.690 1.163 28.586 1.00 94.94 107 ALA A O 1
ATOM 795 N N . ALA A 1 108 ? -14.595 2.249 26.839 1.00 93.56 108 ALA A N 1
ATOM 796 C CA . ALA A 1 108 ? -14.790 3.515 27.529 1.00 93.56 108 ALA A CA 1
ATOM 797 C C . ALA A 1 108 ? -16.112 4.154 27.103 1.00 93.56 108 ALA A C 1
ATOM 799 O O . ALA A 1 108 ? -16.778 3.693 26.180 1.00 93.56 108 ALA A O 1
ATOM 800 N N . LYS A 1 109 ? -16.501 5.231 27.786 1.00 93.25 109 LYS A N 1
ATOM 801 C CA . LYS A 1 109 ? -17.589 6.097 27.331 1.00 93.25 109 LYS A CA 1
ATOM 802 C C . LYS A 1 109 ? -17.009 7.419 26.859 1.00 93.25 109 LYS A C 1
ATOM 804 O O . LYS A 1 109 ? -16.317 8.086 27.628 1.00 93.25 109 LYS A O 1
ATOM 809 N N . LEU A 1 110 ? -17.323 7.819 25.633 1.00 89.94 110 LEU A N 1
ATOM 810 C CA . LEU A 1 110 ? -17.011 9.147 25.115 1.00 89.94 110 LEU A CA 1
ATOM 811 C C . LEU A 1 110 ? -18.292 9.974 25.127 1.00 89.94 110 LEU A C 1
ATOM 813 O O . LEU A 1 110 ? -19.263 9.633 24.469 1.00 89.94 110 LEU A O 1
ATOM 817 N N . ARG A 1 111 ? -18.305 11.061 25.909 1.00 90.88 111 ARG A N 1
ATOM 818 C CA . ARG A 1 111 ? -19.447 11.996 26.005 1.00 90.88 111 ARG A CA 1
ATOM 819 C C . ARG A 1 111 ? -20.810 11.315 26.247 1.00 90.88 111 ARG A C 1
ATOM 821 O O . ARG A 1 111 ? -21.840 11.788 25.775 1.00 90.88 111 ARG A O 1
ATOM 828 N N . GLY A 1 112 ? -20.806 10.240 27.036 1.00 91.50 112 GLY A N 1
ATOM 829 C CA . GLY A 1 112 ? -22.000 9.497 27.452 1.00 91.50 112 GLY A CA 1
ATOM 830 C C . GLY A 1 112 ? -22.243 8.205 26.672 1.00 91.50 112 GLY A C 1
ATOM 831 O O . GLY A 1 112 ? -22.785 7.265 27.254 1.00 91.50 112 GLY A O 1
ATOM 832 N N . GLU A 1 113 ? -21.759 8.118 25.433 1.00 94.56 113 GLU A N 1
ATOM 833 C CA . GLU A 1 113 ? -21.964 6.963 24.557 1.00 94.56 113 GLU A CA 1
ATOM 834 C C . GLU A 1 113 ? -20.837 5.927 24.710 1.00 94.56 113 GLU A C 1
ATOM 836 O O . GLU A 1 113 ? -19.674 6.309 24.899 1.00 94.56 113 GLU A O 1
ATOM 841 N N . PRO A 1 114 ? -21.148 4.618 24.680 1.00 95.25 114 PRO A N 1
ATOM 842 C CA . PRO A 1 114 ? -20.142 3.563 24.756 1.00 95.25 114 PRO A CA 1
ATOM 843 C C . PRO A 1 114 ? -19.267 3.523 23.493 1.00 95.25 114 PRO A C 1
ATOM 845 O O . PRO A 1 114 ? -19.753 3.713 22.383 1.00 95.25 114 PRO A O 1
ATOM 848 N N . SER A 1 115 ? -17.974 3.250 23.675 1.00 96.31 115 SER A N 1
ATOM 849 C CA . SER A 1 115 ? -17.017 2.982 22.599 1.00 96.31 115 SER A CA 1
ATOM 850 C C . SER A 1 115 ? -16.176 1.758 22.957 1.00 96.31 115 SER A C 1
ATOM 852 O O . SER A 1 115 ? -15.446 1.748 23.952 1.00 96.31 115 SER A O 1
ATOM 854 N N . GLU A 1 116 ? -16.290 0.720 22.140 1.00 97.06 116 GLU A N 1
ATOM 855 C CA . GLU A 1 116 ? -15.704 -0.615 22.295 1.00 97.06 116 GLU A CA 1
ATOM 856 C C . GLU A 1 116 ? -14.507 -0.824 21.359 1.00 97.06 116 GLU A C 1
ATOM 858 O O . GLU A 1 116 ? -14.219 -1.930 20.909 1.00 97.06 116 GLU A O 1
ATOM 863 N N . GLY A 1 117 ? -13.814 0.264 21.042 1.00 96.56 117 GLY A N 1
ATOM 864 C CA . GLY A 1 117 ? -12.705 0.282 20.105 1.00 96.56 117 GLY A CA 1
ATOM 865 C C . GLY A 1 117 ? -12.464 1.681 19.560 1.00 96.56 117 GLY A C 1
ATOM 866 O O . GLY A 1 117 ? -13.006 2.669 20.072 1.00 96.56 117 GLY A O 1
ATOM 867 N N . MET A 1 118 ? -11.649 1.737 18.513 1.00 97.50 118 MET A N 1
ATOM 868 C CA . MET A 1 118 ? -11.275 2.955 17.801 1.00 97.50 118 MET A CA 1
ATOM 869 C C . MET A 1 118 ? -11.160 2.662 16.301 1.00 97.50 118 MET A C 1
ATOM 871 O O . MET A 1 118 ? -10.643 1.617 15.915 1.00 97.50 118 MET A O 1
ATOM 875 N N . LEU A 1 119 ? -11.641 3.586 15.466 1.00 98.19 119 LEU A N 1
ATOM 876 C CA . LEU A 1 119 ? -11.362 3.587 14.028 1.00 98.19 119 LEU A CA 1
ATOM 877 C C . LEU A 1 119 ? -10.051 4.339 13.801 1.00 98.19 119 LEU A C 1
ATOM 879 O O . LEU A 1 119 ? -9.960 5.493 14.216 1.00 98.19 119 LEU A O 1
ATOM 883 N N . CYS A 1 120 ? -9.067 3.698 13.177 1.00 98.06 120 CYS A N 1
ATOM 884 C CA . CYS A 1 120 ? -7.709 4.232 13.082 1.00 98.06 120 CYS A CA 1
ATOM 885 C C . CYS A 1 120 ? -7.480 5.065 11.812 1.00 98.06 120 CYS A C 1
ATOM 887 O O . CYS A 1 120 ? -8.009 4.764 10.739 1.00 98.06 120 CYS A O 1
ATOM 889 N N . SER A 1 121 ? -6.644 6.089 11.942 1.00 97.75 121 SER A N 1
ATOM 890 C CA . SER A 1 121 ? -5.977 6.831 10.865 1.00 97.75 121 SER A CA 1
ATOM 891 C C . SER A 1 121 ? -4.609 6.221 10.522 1.00 97.75 121 SER A C 1
ATOM 893 O O . SER A 1 121 ? -4.088 5.387 11.267 1.00 97.75 121 SER A O 1
ATOM 895 N N . PHE A 1 122 ? -3.995 6.641 9.408 1.00 96.88 122 PHE A N 1
ATOM 896 C CA . PHE A 1 122 ? -2.637 6.202 9.054 1.00 96.88 122 PHE A CA 1
ATOM 897 C C . PHE A 1 122 ? -1.591 6.673 10.070 1.00 96.88 122 PHE A C 1
ATOM 899 O O . PHE A 1 122 ? -0.686 5.906 10.406 1.00 96.88 122 PHE A O 1
ATOM 906 N N . SER A 1 123 ? -1.749 7.893 10.594 1.00 96.50 123 SER A N 1
ATOM 907 C CA . SER A 1 123 ? -0.878 8.456 11.629 1.00 96.50 123 SER A CA 1
ATOM 908 C C . SER A 1 123 ? -0.911 7.651 12.927 1.00 96.50 123 SER A C 1
ATOM 910 O O . SER A 1 123 ? 0.141 7.314 13.467 1.00 96.50 123 SER A O 1
ATOM 912 N N . GLU A 1 124 ? -2.096 7.247 13.393 1.00 96.81 124 GLU A N 1
ATOM 913 C CA . GLU A 1 124 ? -2.234 6.438 14.614 1.00 96.81 124 GLU A CA 1
ATOM 914 C C . GLU A 1 124 ? -1.625 5.034 14.479 1.00 96.81 124 GLU A C 1
ATOM 916 O O . GLU A 1 124 ? -1.217 4.454 15.482 1.00 96.81 124 GLU A O 1
ATOM 921 N N . LEU A 1 125 ? -1.540 4.487 13.261 1.00 97.62 125 LEU A N 1
ATOM 922 C CA . LEU A 1 125 ? -0.864 3.211 12.989 1.00 97.62 125 LEU A CA 1
ATOM 923 C C . LEU A 1 125 ? 0.630 3.376 12.657 1.00 97.62 125 LEU A C 1
ATOM 925 O O . LEU A 1 125 ? 1.327 2.382 12.453 1.00 97.62 125 LEU A O 1
ATOM 929 N N . GLY A 1 126 ? 1.138 4.610 12.612 1.00 96.75 126 GLY A N 1
ATOM 930 C CA . GLY A 1 126 ? 2.528 4.904 12.266 1.00 96.75 126 GLY A CA 1
ATOM 931 C C . GLY A 1 126 ? 2.896 4.535 10.827 1.00 96.75 126 GLY A C 1
ATOM 932 O O . GLY A 1 126 ? 4.024 4.123 10.597 1.00 96.75 126 GLY A O 1
ATOM 933 N N . ILE A 1 127 ? 1.946 4.617 9.888 1.00 96.06 127 ILE A N 1
ATOM 934 C CA . ILE A 1 127 ? 2.154 4.297 8.461 1.00 96.06 127 ILE A CA 1
ATOM 935 C C . ILE A 1 127 ? 2.551 5.553 7.671 1.00 96.06 127 ILE A C 1
ATOM 937 O O . ILE A 1 127 ? 3.400 5.510 6.787 1.00 96.06 127 ILE A O 1
ATOM 941 N N . SER A 1 128 ? 1.911 6.687 7.959 1.00 93.06 128 SER A N 1
ATOM 942 C CA . SER A 1 128 ? 2.212 7.976 7.328 1.00 93.06 128 SER A CA 1
ATOM 943 C C . SER A 1 128 ? 1.773 9.134 8.221 1.00 93.06 128 SER A C 1
ATOM 945 O O . SER A 1 128 ? 1.082 8.927 9.216 1.00 93.06 128 SER A O 1
ATOM 947 N N . ASP A 1 129 ? 2.117 10.362 7.841 1.00 87.19 129 ASP A N 1
ATOM 948 C CA . ASP A 1 129 ? 1.713 11.570 8.571 1.00 87.19 129 ASP A CA 1
ATOM 949 C C . ASP A 1 129 ? 0.246 11.986 8.320 1.00 87.19 129 ASP A C 1
ATOM 951 O O . ASP A 1 129 ? -0.199 13.024 8.817 1.00 87.19 129 ASP A O 1
ATOM 955 N N . ASP A 1 130 ? -0.530 11.215 7.545 1.00 85.62 130 ASP A N 1
ATOM 956 C CA . ASP A 1 130 ? -1.926 11.556 7.265 1.00 85.62 130 ASP A CA 1
ATOM 957 C C . ASP A 1 130 ? -2.817 11.355 8.502 1.00 85.62 130 ASP A C 1
ATOM 959 O O . ASP A 1 130 ? -3.063 10.240 8.975 1.00 85.62 130 ASP A O 1
ATOM 963 N N . HIS A 1 131 ? -3.324 12.483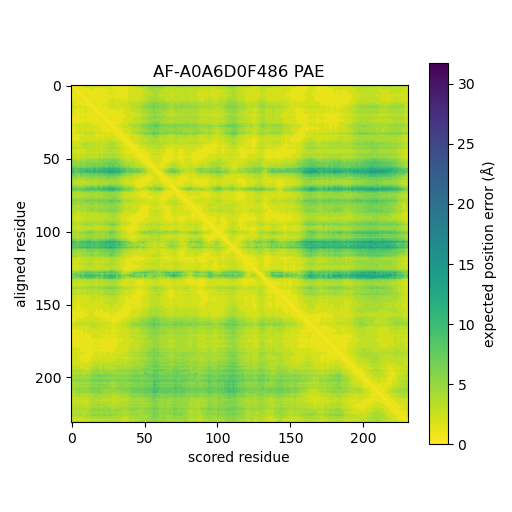 9.001 1.00 86.19 131 HIS A N 1
ATOM 964 C CA . HIS A 1 131 ? -4.271 12.589 10.109 1.00 86.19 131 HIS A CA 1
ATOM 965 C C . HIS A 1 131 ? -5.559 13.335 9.680 1.00 86.19 131 HIS A C 1
ATOM 967 O O . HIS A 1 131 ? -6.322 13.857 10.498 1.00 86.19 131 HIS A O 1
ATOM 973 N N . SER A 1 132 ? -5.835 13.441 8.379 1.00 88.69 132 SER A N 1
ATOM 974 C CA . SER A 1 132 ? -7.033 14.134 7.882 1.00 88.69 132 SER A CA 1
ATOM 975 C C . SER A 1 132 ? -8.337 13.387 8.208 1.00 88.69 132 SER A C 1
ATOM 977 O O . SER A 1 132 ? -9.396 14.009 8.354 1.00 88.69 132 SER A O 1
ATOM 979 N N . GLY A 1 133 ? -8.262 12.066 8.382 1.00 94.75 133 GLY A N 1
ATOM 980 C CA . GLY A 1 133 ? -9.400 11.200 8.662 1.00 94.75 133 GLY A CA 1
ATOM 981 C C . GLY A 1 133 ? -8.999 9.769 9.023 1.00 94.75 133 GLY A C 1
ATOM 982 O O . GLY A 1 133 ? -7.826 9.471 9.234 1.00 94.75 133 GLY A O 1
ATOM 983 N N . ILE A 1 134 ? -9.997 8.887 9.110 1.00 97.38 134 ILE A N 1
ATOM 984 C CA . ILE A 1 134 ? -9.784 7.440 9.291 1.00 97.38 134 ILE A CA 1
ATOM 985 C C . ILE A 1 134 ? -9.398 6.777 7.970 1.00 97.38 134 ILE A C 1
ATOM 987 O O . ILE A 1 134 ? -9.751 7.281 6.903 1.00 97.38 134 ILE A O 1
ATOM 991 N N . ILE A 1 135 ? -8.729 5.627 8.053 1.00 97.88 135 ILE A N 1
ATOM 992 C CA . ILE A 1 135 ? -8.348 4.818 6.892 1.00 97.88 135 ILE A CA 1
ATOM 993 C C . ILE A 1 135 ? -9.607 4.323 6.169 1.00 97.88 135 ILE A C 1
ATOM 995 O O . ILE A 1 135 ? -10.475 3.696 6.781 1.00 97.88 135 ILE A O 1
ATOM 999 N N . GLU A 1 136 ? -9.677 4.577 4.862 1.00 97.88 136 GLU A N 1
ATOM 1000 C CA . GLU A 1 136 ? -10.694 4.025 3.966 1.00 97.88 136 GLU A CA 1
ATOM 1001 C C . GLU A 1 136 ? -10.071 2.885 3.161 1.00 97.88 136 GLU A C 1
ATOM 1003 O O . GLU A 1 136 ? -9.253 3.111 2.274 1.00 97.88 136 GLU A O 1
ATOM 1008 N N . LEU A 1 137 ? -10.430 1.651 3.504 1.00 97.88 137 LEU A N 1
ATOM 1009 C CA . LEU A 1 137 ? -9.952 0.462 2.807 1.00 97.88 137 LEU A CA 1
ATOM 1010 C C . LEU A 1 137 ? -10.786 0.203 1.542 1.00 97.88 137 LEU A C 1
ATOM 1012 O O . LEU A 1 137 ? -11.949 0.622 1.474 1.00 97.88 137 LEU A O 1
ATOM 1016 N N . PRO A 1 138 ? -10.237 -0.549 0.569 1.00 97.62 138 PRO A N 1
ATOM 1017 C CA . PRO A 1 138 ? -11.011 -1.083 -0.543 1.00 97.62 138 PRO A CA 1
ATOM 1018 C C . PRO A 1 138 ? -12.283 -1.800 -0.071 1.00 97.62 138 PRO A C 1
ATOM 1020 O O . PRO A 1 138 ? -12.317 -2.437 0.986 1.00 97.62 138 PRO A O 1
ATOM 1023 N N . ALA A 1 139 ? -13.359 -1.679 -0.851 1.00 95.75 139 ALA A N 1
ATOM 1024 C CA . ALA A 1 139 ? -14.679 -2.188 -0.471 1.00 95.75 139 ALA A CA 1
ATOM 1025 C C . ALA A 1 139 ? -14.718 -3.719 -0.296 1.00 95.75 139 ALA A C 1
ATOM 1027 O O . ALA A 1 139 ? -15.568 -4.244 0.423 1.00 95.75 139 ALA A O 1
ATOM 1028 N N . ASP A 1 140 ? -13.795 -4.421 -0.945 1.00 96.25 140 ASP A N 1
ATOM 1029 C CA . ASP A 1 140 ? -13.600 -5.866 -0.920 1.00 96.25 140 ASP A CA 1
ATOM 1030 C C . ASP A 1 140 ? -12.635 -6.345 0.179 1.00 96.25 140 ASP A C 1
ATOM 1032 O O . ASP A 1 140 ? -12.365 -7.543 0.265 1.00 96.25 140 ASP A O 1
ATOM 1036 N N . ALA A 1 141 ? -12.162 -5.453 1.061 1.00 97.81 141 ALA A N 1
ATOM 1037 C CA . ALA A 1 141 ? -11.309 -5.837 2.183 1.00 97.81 141 ALA A CA 1
ATOM 1038 C C . ALA A 1 141 ? -11.979 -6.944 3.039 1.00 97.81 141 ALA A C 1
ATOM 1040 O O . ALA A 1 141 ? -13.172 -6.860 3.342 1.00 97.81 141 ALA A O 1
ATOM 1041 N N . PRO A 1 142 ? -11.268 -7.996 3.467 1.00 98.00 142 PRO A N 1
ATOM 1042 C CA . PRO A 1 142 ? -11.866 -9.110 4.204 1.00 98.00 142 PRO A CA 1
ATOM 1043 C C . PRO A 1 142 ? -12.126 -8.740 5.675 1.00 98.00 142 PRO A C 1
ATOM 1045 O O . PRO A 1 142 ? -11.192 -8.454 6.415 1.00 98.00 142 PRO A O 1
ATOM 1048 N N . ILE A 1 143 ? -13.392 -8.745 6.120 1.00 98.50 143 ILE A N 1
ATOM 1049 C CA . ILE A 1 143 ? -13.753 -8.414 7.516 1.00 98.50 143 ILE A CA 1
ATOM 1050 C C . ILE A 1 143 ? -13.095 -9.403 8.485 1.00 98.50 143 ILE A C 1
ATOM 1052 O O . ILE A 1 143 ? -13.188 -10.613 8.291 1.00 98.50 143 ILE A O 1
ATOM 1056 N N . GLY A 1 144 ? -12.508 -8.881 9.562 1.00 97.81 144 GLY A N 1
ATOM 1057 C CA . GLY A 1 144 ? -11.926 -9.658 10.657 1.00 97.81 144 GLY A CA 1
ATOM 1058 C C . GLY A 1 144 ? -10.470 -10.070 10.440 1.00 97.81 144 GLY A C 1
ATOM 1059 O O . GLY A 1 144 ? -9.827 -10.507 11.390 1.00 97.81 144 GLY A O 1
ATOM 1060 N N . THR A 1 145 ? -9.927 -9.899 9.232 1.00 98.44 145 THR A N 1
ATOM 1061 C CA . THR A 1 145 ? -8.502 -10.124 8.956 1.00 98.44 145 THR A CA 1
ATOM 1062 C C . THR A 1 145 ? -7.647 -9.059 9.641 1.00 98.44 145 THR A C 1
ATOM 1064 O O . THR A 1 145 ? -8.045 -7.892 9.705 1.00 98.44 145 THR A O 1
ATOM 1067 N N . ASP A 1 146 ? -6.474 -9.446 10.150 1.00 98.44 146 ASP A N 1
ATOM 1068 C CA . ASP A 1 146 ? -5.515 -8.499 10.722 1.00 98.44 146 ASP A CA 1
ATOM 1069 C C . ASP A 1 146 ? -5.054 -7.507 9.645 1.00 98.44 146 ASP A C 1
ATOM 1071 O O . ASP A 1 146 ? -4.742 -7.879 8.508 1.00 98.44 146 ASP A O 1
ATOM 1075 N N . ILE A 1 147 ? -5.026 -6.220 9.992 1.00 98.00 147 ILE A N 1
ATOM 1076 C CA . ILE A 1 147 ? -4.638 -5.177 9.043 1.00 98.00 147 ILE A CA 1
ATOM 1077 C C . ILE A 1 147 ? -3.176 -5.321 8.599 1.00 98.00 147 ILE A C 1
ATOM 1079 O O . ILE A 1 147 ? -2.853 -4.956 7.468 1.00 98.00 147 ILE A O 1
ATOM 1083 N N . ARG A 1 148 ? -2.306 -5.885 9.450 1.00 98.06 148 ARG A N 1
ATOM 1084 C CA . ARG A 1 148 ? -0.907 -6.172 9.109 1.00 98.06 148 ARG A CA 1
ATOM 1085 C C . ARG A 1 148 ? -0.798 -7.196 7.997 1.00 98.06 148 ARG A C 1
ATOM 1087 O O . ARG A 1 148 ? 0.015 -7.022 7.097 1.00 98.06 148 ARG A O 1
ATOM 1094 N N . GLU A 1 149 ? -1.648 -8.216 8.018 1.00 97.69 149 GLU A N 1
ATOM 1095 C CA . GLU A 1 149 ? -1.689 -9.237 6.973 1.00 97.69 149 GLU A CA 1
ATOM 1096 C C . GLU A 1 149 ? -2.301 -8.686 5.682 1.00 97.69 149 GLU A C 1
ATOM 1098 O O . GLU A 1 149 ? -1.764 -8.909 4.596 1.00 97.69 149 GLU A O 1
ATOM 1103 N N . TYR A 1 150 ? -3.407 -7.944 5.790 1.00 98.00 150 TYR A N 1
ATOM 1104 C CA . TYR A 1 150 ? -4.113 -7.405 4.627 1.00 98.00 150 TYR A CA 1
ATOM 1105 C C . TYR A 1 150 ? -3.282 -6.361 3.870 1.00 98.00 150 TYR A C 1
ATOM 1107 O O . TYR A 1 150 ? -3.138 -6.458 2.653 1.00 98.00 150 TYR A O 1
ATOM 1115 N N . LEU A 1 151 ? -2.704 -5.390 4.586 1.00 97.69 151 LEU A N 1
ATOM 1116 C CA . LEU A 1 151 ? -1.877 -4.329 4.002 1.00 97.69 151 LEU A CA 1
ATOM 1117 C C . LEU A 1 151 ? -0.388 -4.693 3.915 1.00 97.69 151 LEU A C 1
ATOM 1119 O O . LEU A 1 151 ? 0.398 -3.868 3.461 1.00 97.69 151 LEU A O 1
ATOM 1123 N N . LYS A 1 152 ? 0.005 -5.902 4.343 1.00 98.25 152 LYS A N 1
ATOM 1124 C CA . LYS A 1 152 ? 1.401 -6.376 4.359 1.00 98.25 152 LYS A CA 1
ATOM 1125 C C . LYS A 1 152 ? 2.346 -5.430 5.115 1.00 98.25 152 LYS A C 1
ATOM 1127 O O . LYS A 1 152 ? 3.402 -5.066 4.619 1.00 98.25 152 LYS A O 1
ATOM 1132 N N . LEU A 1 153 ? 1.952 -5.037 6.328 1.00 98.00 153 LEU A N 1
ATOM 1133 C CA . LEU A 1 153 ? 2.676 -4.046 7.142 1.00 98.00 153 LEU A CA 1
ATOM 1134 C C . LEU A 1 153 ? 3.916 -4.603 7.851 1.00 98.00 153 LEU A C 1
ATOM 1136 O O . LEU A 1 153 ? 4.701 -3.828 8.394 1.00 98.00 153 LEU A O 1
ATOM 1140 N N . ASP A 1 154 ? 4.091 -5.924 7.863 1.00 97.56 154 ASP A N 1
ATOM 1141 C CA . ASP A 1 154 ? 5.326 -6.568 8.316 1.00 97.56 154 ASP A CA 1
ATOM 1142 C C . ASP A 1 154 ? 6.335 -6.599 7.154 1.00 97.56 154 ASP A C 1
ATOM 1144 O O . ASP A 1 154 ? 6.697 -7.651 6.629 1.00 97.56 154 ASP A O 1
ATOM 1148 N N . ASP A 1 155 ? 6.724 -5.400 6.722 1.00 98.44 155 ASP A N 1
ATOM 1149 C CA . ASP A 1 155 ? 7.646 -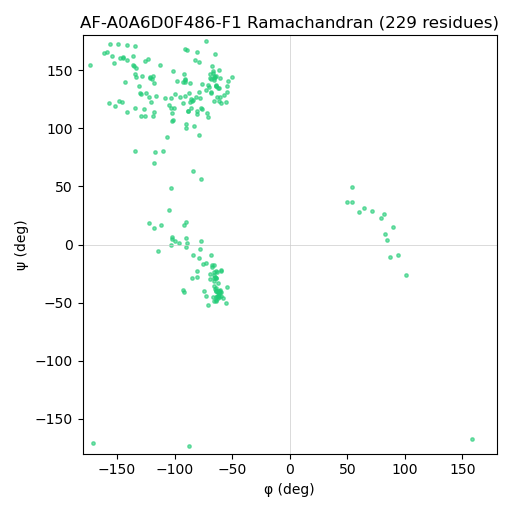5.121 5.620 1.00 98.44 155 ASP A CA 1
ATOM 1150 C C . ASP A 1 155 ? 8.641 -4.026 6.029 1.00 98.44 155 ASP A C 1
ATOM 1152 O O . ASP A 1 155 ? 8.409 -3.257 6.970 1.00 98.44 155 ASP A O 1
ATOM 1156 N N . ASN A 1 156 ? 9.738 -3.929 5.284 1.00 98.50 156 ASN A N 1
ATOM 1157 C CA . ASN A 1 156 ? 10.767 -2.922 5.469 1.00 98.50 156 ASN A CA 1
ATOM 1158 C C . ASN A 1 156 ? 10.921 -2.053 4.222 1.00 98.50 156 ASN A C 1
ATOM 1160 O O . ASN A 1 156 ? 10.908 -2.529 3.087 1.00 98.50 156 ASN A O 1
ATOM 1164 N N . THR A 1 157 ? 11.170 -0.767 4.444 1.00 98.62 157 THR A N 1
ATOM 1165 C CA . THR A 1 157 ? 11.764 0.113 3.444 1.00 98.62 157 THR A CA 1
ATOM 1166 C C . THR A 1 157 ? 13.280 0.035 3.560 1.00 98.62 157 THR A C 1
ATOM 1168 O O . THR A 1 157 ? 13.854 0.463 4.561 1.00 98.62 157 THR A O 1
ATOM 1171 N N . ILE A 1 158 ? 13.933 -0.474 2.519 1.00 98.69 158 ILE A N 1
ATOM 1172 C CA . ILE A 1 158 ? 15.393 -0.526 2.419 1.00 98.69 158 ILE A CA 1
ATOM 1173 C C . ILE A 1 158 ? 15.867 0.697 1.632 1.00 98.69 158 ILE A C 1
ATOM 1175 O O . ILE A 1 158 ? 15.399 0.957 0.519 1.00 98.69 158 ILE A O 1
ATOM 1179 N N . GLU A 1 159 ? 16.796 1.456 2.208 1.00 98.75 159 GLU A N 1
ATOM 1180 C CA . GLU A 1 159 ? 17.466 2.577 1.557 1.00 98.75 159 GLU A CA 1
ATOM 1181 C C . GLU A 1 159 ? 18.879 2.184 1.130 1.00 98.75 159 GLU A C 1
ATOM 1183 O O . GLU A 1 159 ? 19.671 1.730 1.948 1.00 98.75 159 GLU A O 1
ATOM 1188 N N . ILE A 1 160 ? 19.192 2.378 -0.153 1.00 98.44 160 ILE A N 1
ATOM 1189 C CA . ILE A 1 160 ? 20.518 2.127 -0.721 1.00 98.44 160 ILE A CA 1
ATOM 1190 C C . ILE A 1 160 ? 21.127 3.371 -1.365 1.00 98.44 160 ILE A C 1
ATOM 1192 O O . ILE A 1 160 ? 20.449 4.137 -2.071 1.00 98.44 160 ILE A O 1
ATOM 1196 N N . SER A 1 161 ? 22.440 3.488 -1.226 1.00 98.12 161 SER A N 1
ATOM 1197 C CA . SER A 1 161 ? 23.291 4.410 -1.960 1.00 98.12 161 SER A CA 1
ATOM 1198 C C . SER A 1 161 ? 23.757 3.770 -3.268 1.00 98.12 161 SER A C 1
ATOM 1200 O O . SER A 1 161 ? 24.479 2.775 -3.297 1.00 98.12 161 SER A O 1
ATOM 1202 N N . VAL A 1 162 ? 23.322 4.351 -4.390 1.00 98.19 162 VAL A N 1
ATOM 1203 C CA . VAL A 1 162 ? 23.626 3.848 -5.737 1.00 98.19 162 VAL A CA 1
ATOM 1204 C C . VAL A 1 162 ? 24.721 4.707 -6.353 1.00 98.19 162 VAL A C 1
ATOM 1206 O O . VAL A 1 162 ? 24.515 5.887 -6.645 1.00 98.19 162 VAL A O 1
ATOM 1209 N N . THR A 1 163 ? 25.896 4.119 -6.563 1.00 97.38 163 THR A N 1
ATOM 1210 C CA . THR A 1 163 ? 27.012 4.796 -7.227 1.00 97.38 163 THR A CA 1
ATOM 1211 C C . THR A 1 163 ? 26.707 5.066 -8.710 1.00 97.38 163 THR A C 1
ATOM 1213 O O . THR A 1 163 ? 25.952 4.321 -9.340 1.00 97.38 163 THR A O 1
ATOM 1216 N N . PRO A 1 164 ? 27.311 6.101 -9.331 1.00 98.00 164 PRO A N 1
ATOM 1217 C CA . PRO A 1 164 ? 26.948 6.527 -10.690 1.00 98.00 164 PRO A CA 1
ATOM 1218 C C . PRO A 1 164 ? 27.120 5.463 -11.784 1.00 98.00 164 PRO A C 1
ATOM 1220 O O . PRO A 1 164 ? 26.488 5.552 -12.833 1.00 98.00 164 PRO A O 1
ATOM 1223 N N . ASN A 1 165 ? 27.974 4.458 -11.566 1.00 98.06 165 ASN A N 1
ATOM 1224 C CA . ASN A 1 165 ? 28.182 3.361 -12.512 1.00 98.06 165 ASN A CA 1
ATOM 1225 C C . ASN A 1 165 ? 27.032 2.339 -12.524 1.00 98.06 165 ASN A C 1
ATOM 1227 O O . ASN A 1 165 ? 26.942 1.571 -13.478 1.00 98.06 165 ASN A O 1
ATOM 1231 N N . ARG A 1 166 ? 26.169 2.319 -11.499 1.00 97.75 166 ARG A N 1
ATOM 1232 C CA . ARG A 1 166 ? 25.039 1.385 -11.356 1.00 97.75 166 ARG A CA 1
ATOM 1233 C C . ARG A 1 166 ? 23.700 2.040 -11.699 1.00 97.75 166 ARG A C 1
ATOM 1235 O O . ARG A 1 166 ? 22.724 1.928 -10.961 1.00 97.75 166 ARG A O 1
ATOM 1242 N N . ALA A 1 167 ? 23.635 2.733 -12.837 1.00 98.44 167 ALA A N 1
ATOM 1243 C CA . ALA A 1 167 ? 22.404 3.383 -13.303 1.00 98.44 167 ALA A CA 1
ATOM 1244 C C . ALA A 1 167 ? 21.236 2.394 -13.512 1.00 98.44 167 ALA A C 1
ATOM 1246 O O . ALA A 1 167 ? 20.071 2.786 -13.475 1.00 98.44 167 ALA A O 1
ATOM 1247 N N . ASP A 1 168 ? 21.544 1.109 -13.700 1.00 98.50 168 ASP A N 1
ATOM 1248 C CA . ASP A 1 168 ? 20.584 0.011 -13.768 1.00 98.50 168 ASP A CA 1
ATOM 1249 C C . ASP A 1 168 ? 19.838 -0.221 -12.443 1.00 98.50 168 ASP A C 1
ATOM 1251 O O . ASP A 1 168 ? 18.689 -0.646 -12.477 1.00 98.50 168 ASP A O 1
ATOM 1255 N N . CYS A 1 169 ? 20.437 0.113 -11.295 1.00 98.38 169 CYS A N 1
ATOM 1256 C CA . CYS A 1 169 ? 19.903 -0.139 -9.949 1.00 98.38 169 CYS A CA 1
ATOM 1257 C C . CYS A 1 169 ? 19.019 0.995 -9.394 1.00 98.38 169 CYS A C 1
ATOM 1259 O O . CYS A 1 169 ? 18.791 1.083 -8.190 1.00 98.38 169 CYS A O 1
ATOM 1261 N N . LEU A 1 170 ? 18.497 1.868 -10.259 1.00 98.38 170 LEU A N 1
ATOM 1262 C CA . LEU A 1 170 ? 17.602 2.974 -9.883 1.00 98.38 170 LEU A CA 1
ATOM 1263 C C . LEU A 1 170 ? 16.108 2.603 -9.946 1.00 98.38 170 LEU A C 1
ATOM 1265 O O . LEU A 1 170 ? 15.241 3.474 -9.962 1.00 98.38 170 LEU A O 1
ATOM 1269 N N . GLY A 1 171 ? 15.795 1.309 -9.982 1.00 98.38 171 GLY A N 1
ATOM 1270 C CA . GLY A 1 171 ? 14.437 0.773 -9.950 1.00 98.38 171 GLY A CA 1
ATOM 1271 C C . GLY A 1 171 ? 14.423 -0.687 -9.496 1.00 98.38 171 GLY A C 1
ATOM 1272 O O . GLY A 1 171 ? 15.463 -1.349 -9.503 1.00 98.38 171 GLY A O 1
ATOM 1273 N N . ILE A 1 172 ? 13.238 -1.196 -9.139 1.00 98.75 172 ILE A N 1
ATOM 1274 C CA . ILE A 1 172 ? 13.056 -2.543 -8.563 1.00 98.75 172 ILE A CA 1
ATOM 1275 C C . ILE A 1 172 ? 13.644 -3.634 -9.453 1.00 98.75 172 ILE A C 1
ATOM 1277 O O . ILE A 1 172 ? 14.451 -4.425 -8.984 1.00 98.75 172 ILE A O 1
ATOM 1281 N N . ILE A 1 173 ? 13.312 -3.633 -10.748 1.00 98.75 173 ILE A N 1
ATOM 1282 C CA . ILE A 1 173 ? 13.808 -4.634 -11.703 1.00 98.75 173 ILE A CA 1
ATOM 1283 C C . ILE A 1 173 ? 15.342 -4.726 -11.721 1.00 98.75 173 ILE A C 1
ATOM 1285 O O . ILE A 1 173 ? 15.892 -5.812 -11.870 1.00 98.75 173 ILE A O 1
ATOM 1289 N N . GLY A 1 174 ? 16.043 -3.600 -11.577 1.00 98.69 174 GLY A N 1
ATOM 1290 C CA . GLY A 1 174 ? 17.501 -3.561 -11.594 1.00 98.69 174 GLY A CA 1
ATOM 1291 C C . GLY A 1 174 ? 18.115 -4.178 -10.348 1.00 98.69 174 GLY A C 1
ATOM 1292 O O . GLY A 1 174 ? 18.933 -5.088 -10.457 1.00 98.69 174 GLY A O 1
ATOM 1293 N N . VAL A 1 175 ? 17.658 -3.724 -9.179 1.00 98.75 175 VAL A N 1
ATOM 1294 C CA . VAL A 1 175 ? 18.104 -4.250 -7.881 1.00 98.75 175 VAL A CA 1
ATOM 1295 C C . VAL A 1 175 ? 17.757 -5.737 -7.760 1.00 98.75 175 VAL A C 1
ATOM 1297 O O . VAL A 1 175 ? 18.614 -6.547 -7.415 1.00 98.75 175 VAL A O 1
ATOM 1300 N N . ALA A 1 176 ? 16.532 -6.123 -8.130 1.00 98.81 176 ALA A N 1
ATOM 1301 C CA . ALA A 1 176 ? 16.077 -7.510 -8.105 1.00 98.81 176 ALA A CA 1
ATOM 1302 C C . ALA A 1 176 ? 16.917 -8.401 -9.023 1.00 98.81 176 ALA A C 1
ATOM 1304 O O . ALA A 1 176 ? 17.274 -9.514 -8.646 1.00 98.81 176 ALA A O 1
ATOM 1305 N N . ARG A 1 177 ? 17.282 -7.920 -10.217 1.00 98.81 177 ARG A N 1
ATOM 1306 C CA . ARG A 1 177 ? 18.146 -8.672 -11.134 1.00 98.81 177 ARG A CA 1
ATOM 1307 C C . ARG A 1 177 ? 19.525 -8.941 -10.531 1.00 98.81 177 ARG A C 1
ATOM 1309 O O . ARG A 1 177 ? 20.028 -10.049 -10.687 1.00 98.81 177 ARG A O 1
ATOM 1316 N N . ASP A 1 178 ? 20.119 -7.968 -9.842 1.00 98.69 178 ASP A N 1
ATOM 1317 C CA . ASP A 1 178 ? 21.421 -8.139 -9.180 1.00 98.69 178 ASP A CA 1
ATOM 1318 C C . ASP A 1 178 ? 21.329 -9.185 -8.057 1.00 98.69 178 ASP A C 1
ATOM 1320 O O . ASP A 1 178 ? 22.097 -10.148 -8.028 1.00 98.69 178 ASP A O 1
ATOM 1324 N N . VAL A 1 179 ? 20.306 -9.074 -7.200 1.00 98.75 179 VAL A N 1
ATOM 1325 C CA . VAL A 1 179 ? 20.017 -10.052 -6.136 1.00 98.75 179 VAL A CA 1
ATOM 1326 C C . VAL A 1 179 ? 19.763 -11.450 -6.712 1.00 98.75 179 VAL A C 1
ATOM 1328 O O . VAL A 1 179 ? 20.264 -12.441 -6.177 1.00 98.75 179 VAL A O 1
ATOM 1331 N N . ALA A 1 180 ? 19.041 -11.561 -7.828 1.00 98.75 180 ALA A N 1
ATOM 1332 C CA . ALA A 1 180 ? 18.797 -12.832 -8.506 1.00 98.75 180 ALA A CA 1
ATOM 1333 C C . ALA A 1 180 ? 20.096 -13.494 -8.982 1.00 98.75 180 ALA A C 1
ATOM 1335 O O . ALA A 1 180 ? 20.294 -14.687 -8.744 1.00 98.75 180 ALA A O 1
ATOM 1336 N N . VAL A 1 181 ? 21.020 -12.725 -9.569 1.00 98.75 181 VAL A N 1
ATOM 1337 C CA . VAL A 1 181 ? 22.336 -13.232 -9.991 1.00 98.75 181 VAL A CA 1
ATOM 1338 C C . VAL A 1 181 ? 23.149 -13.7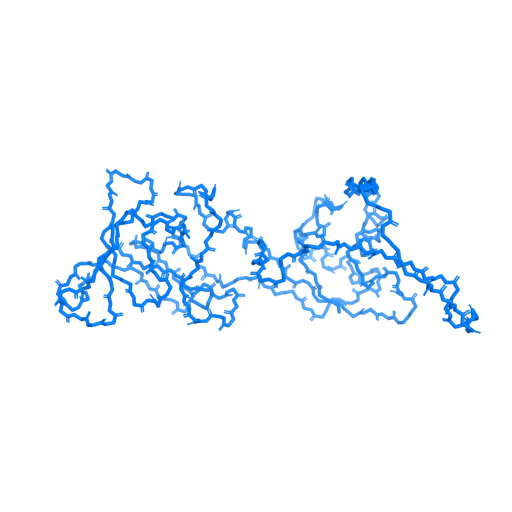35 -8.796 1.00 98.75 181 VAL A C 1
ATOM 1340 O O . VAL A 1 181 ? 23.693 -14.838 -8.860 1.00 98.75 181 VAL A O 1
ATOM 1343 N N . LEU A 1 182 ? 23.197 -12.975 -7.697 1.00 98.62 182 LEU A N 1
ATOM 1344 C CA . LEU A 1 182 ? 23.958 -13.340 -6.493 1.00 98.62 182 LEU A CA 1
ATOM 1345 C C . LEU A 1 182 ? 23.465 -14.636 -5.844 1.00 98.62 182 LEU A C 1
ATOM 1347 O O . LEU A 1 182 ? 24.267 -15.398 -5.307 1.00 98.62 182 LEU A O 1
ATOM 1351 N N . ASN A 1 183 ? 22.160 -14.901 -5.920 1.00 98.62 183 ASN A N 1
ATOM 1352 C CA . ASN A 1 183 ? 21.544 -16.110 -5.372 1.00 98.62 183 ASN A CA 1
ATOM 1353 C C . ASN A 1 183 ? 21.362 -17.231 -6.406 1.00 98.62 183 ASN A C 1
ATOM 1355 O O . ASN A 1 183 ? 20.832 -18.284 -6.064 1.00 98.62 183 ASN A O 1
ATOM 1359 N N . GLN A 1 184 ? 21.783 -17.021 -7.658 1.00 98.56 184 GLN A N 1
ATOM 1360 C CA . GLN A 1 184 ? 21.579 -17.957 -8.771 1.00 98.56 184 GLN A CA 1
ATOM 1361 C C . GLN A 1 184 ? 20.105 -18.355 -8.968 1.00 98.56 184 GLN A C 1
ATOM 1363 O O . GLN A 1 184 ? 19.789 -19.499 -9.305 1.00 98.56 184 GLN A O 1
ATOM 1368 N N . LEU A 1 185 ? 19.198 -17.402 -8.760 1.00 98.62 185 LEU A N 1
ATOM 1369 C CA . LEU A 1 185 ? 17.761 -17.584 -8.928 1.00 98.62 185 LEU A CA 1
ATOM 1370 C C . LEU A 1 185 ? 17.291 -16.983 -10.258 1.00 98.62 185 LEU A C 1
ATOM 1372 O O . LEU A 1 185 ? 17.862 -15.995 -10.728 1.00 98.62 185 LEU A O 1
ATOM 1376 N N . PRO A 1 186 ? 16.242 -17.545 -10.881 1.00 98.44 186 PRO A N 1
ATOM 1377 C CA . PRO A 1 186 ? 15.564 -16.861 -11.969 1.00 98.44 186 PRO A CA 1
ATOM 1378 C C . PRO A 1 186 ? 14.878 -15.594 -11.442 1.00 98.44 186 PRO A C 1
ATOM 1380 O O . PRO A 1 186 ? 14.357 -15.578 -10.328 1.00 98.44 186 PRO A O 1
ATOM 1383 N N . LEU A 1 187 ? 14.849 -14.550 -12.269 1.00 98.69 187 LEU A N 1
ATOM 1384 C CA . LEU A 1 187 ? 14.047 -13.359 -12.008 1.00 98.69 187 LEU A CA 1
ATOM 1385 C C . LEU A 1 187 ? 12.598 -13.625 -12.439 1.00 98.69 187 LEU A C 1
ATOM 1387 O O . LEU A 1 187 ? 12.358 -14.038 -13.575 1.00 98.69 187 LEU A O 1
ATOM 1391 N N . VAL A 1 188 ? 11.644 -13.391 -11.544 1.00 98.75 188 VAL A N 1
ATOM 1392 C CA . VAL A 1 188 ? 10.208 -13.487 -11.820 1.00 98.75 188 VAL A CA 1
ATOM 1393 C C . VAL A 1 188 ? 9.727 -12.119 -12.289 1.00 98.75 188 VAL A C 1
ATOM 1395 O O . VAL A 1 188 ? 9.595 -11.189 -11.503 1.00 98.75 188 VAL A O 1
ATOM 1398 N N . GLU A 1 189 ? 9.507 -11.971 -13.591 1.00 98.31 189 GLU A N 1
ATOM 1399 C CA . GLU A 1 189 ? 9.007 -10.718 -14.159 1.00 98.31 189 GLU A CA 1
ATOM 1400 C C . GLU A 1 189 ? 7.470 -10.727 -14.221 1.00 98.31 189 GLU A C 1
ATOM 1402 O O . GLU A 1 189 ? 6.875 -11.765 -14.534 1.00 98.31 189 GLU A O 1
ATOM 1407 N N . PRO A 1 190 ? 6.802 -9.590 -13.954 1.00 97.81 190 PRO A N 1
ATOM 1408 C CA . PRO A 1 190 ? 5.364 -9.488 -14.133 1.00 97.81 190 PRO A CA 1
ATOM 1409 C C . PRO A 1 190 ? 4.998 -9.595 -15.616 1.00 97.81 190 PRO A C 1
ATOM 1411 O O . PRO A 1 190 ? 5.715 -9.117 -16.498 1.00 97.81 190 PRO A O 1
ATOM 1414 N N . GLU A 1 191 ? 3.834 -10.172 -15.903 1.00 98.19 191 GLU A N 1
ATOM 1415 C CA . GLU A 1 191 ? 3.303 -10.202 -17.262 1.00 98.19 191 GLU A CA 1
ATOM 1416 C C . GLU A 1 191 ? 2.840 -8.795 -17.680 1.00 98.19 191 GLU A C 1
ATOM 1418 O O . GLU A 1 191 ? 1.839 -8.277 -17.185 1.00 98.19 191 GLU A O 1
ATOM 1423 N N . ILE A 1 192 ? 3.562 -8.166 -18.613 1.00 97.88 192 ILE A N 1
ATOM 1424 C CA . ILE A 1 192 ? 3.215 -6.847 -19.160 1.00 97.88 192 ILE A CA 1
ATOM 1425 C C . ILE A 1 192 ? 2.680 -7.017 -20.585 1.00 97.88 192 ILE A C 1
ATOM 1427 O O . ILE A 1 192 ? 3.433 -7.024 -21.562 1.00 97.88 192 ILE A O 1
ATOM 1431 N N . VAL A 1 193 ? 1.358 -7.142 -20.713 1.00 98.38 193 VAL A N 1
ATOM 1432 C CA . VAL A 1 193 ? 0.690 -7.326 -22.011 1.00 98.38 193 VAL A CA 1
ATOM 1433 C C . VAL A 1 193 ? 0.566 -5.990 -22.761 1.00 98.38 193 VAL A C 1
ATOM 1435 O O . VAL A 1 193 ? 0.075 -5.005 -22.197 1.00 98.38 193 VAL A O 1
ATOM 1438 N N . PRO A 1 194 ? 0.939 -5.919 -24.054 1.00 98.38 194 PRO A N 1
ATOM 1439 C CA . PRO A 1 194 ? 0.696 -4.735 -24.870 1.00 98.38 194 PRO A CA 1
ATOM 1440 C C . PRO A 1 194 ? -0.799 -4.405 -24.972 1.00 98.38 194 PRO A C 1
ATOM 1442 O O . PRO A 1 194 ? -1.599 -5.192 -25.474 1.00 98.38 194 PRO A O 1
ATOM 1445 N N . VAL A 1 195 ? -1.179 -3.200 -24.548 1.00 98.25 195 VAL A N 1
ATOM 1446 C CA . VAL A 1 195 ? -2.558 -2.712 -24.689 1.00 98.25 195 VAL A CA 1
ATOM 1447 C C . VAL A 1 195 ? -2.809 -2.307 -26.143 1.00 98.25 195 VAL A C 1
ATOM 1449 O O . VAL A 1 195 ? -2.179 -1.363 -26.628 1.00 98.25 195 VAL A O 1
ATOM 1452 N N . GLY A 1 196 ? -3.735 -2.983 -26.824 1.00 97.88 196 GLY A N 1
ATOM 1453 C CA . GLY A 1 196 ? -4.170 -2.627 -28.179 1.00 97.88 196 GLY A CA 1
ATOM 1454 C C . GLY A 1 196 ? -4.891 -1.276 -28.227 1.00 97.88 196 GLY A C 1
ATOM 1455 O O . GLY A 1 196 ? -5.618 -0.917 -27.301 1.00 97.88 196 GLY A O 1
ATOM 1456 N N . ALA A 1 197 ? -4.678 -0.504 -29.294 1.00 98.38 197 ALA A N 1
ATOM 1457 C CA . ALA A 1 197 ? -5.395 0.751 -29.498 1.00 98.38 197 ALA A CA 1
ATOM 1458 C C . ALA A 1 197 ? -6.870 0.485 -29.841 1.00 98.38 197 ALA A C 1
ATOM 1460 O O . ALA A 1 197 ? -7.179 -0.404 -30.631 1.00 98.38 197 ALA A O 1
ATOM 1461 N N . THR A 1 198 ? -7.773 1.265 -29.248 1.00 98.62 198 THR A N 1
ATOM 1462 C CA . THR A 1 198 ? -9.225 1.235 -29.521 1.00 98.62 198 THR A CA 1
ATOM 1463 C C . THR A 1 198 ? -9.735 2.531 -30.151 1.00 98.62 198 THR A C 1
ATOM 1465 O O . THR A 1 198 ? -10.904 2.627 -30.518 1.00 98.62 198 THR A O 1
ATOM 1468 N N . ILE A 1 199 ? -8.855 3.523 -30.263 1.00 98.56 199 ILE A N 1
ATOM 1469 C CA . ILE A 1 199 ? -9.058 4.810 -30.920 1.00 98.56 199 ILE A CA 1
ATOM 1470 C C . ILE A 1 199 ? -7.818 5.112 -31.761 1.00 98.56 199 ILE A C 1
ATOM 1472 O O . ILE A 1 199 ? -6.722 4.660 -31.422 1.00 98.56 199 ILE A O 1
ATOM 1476 N N . ASP A 1 200 ? -7.992 5.919 -32.803 1.00 98.25 200 ASP A N 1
ATOM 1477 C CA . ASP A 1 200 ? -6.915 6.313 -33.721 1.00 98.25 200 ASP A CA 1
ATOM 1478 C C . ASP A 1 200 ? -6.352 7.717 -33.417 1.00 98.25 200 ASP A C 1
ATOM 1480 O O . ASP A 1 200 ? -5.502 8.227 -34.152 1.00 98.25 200 ASP A O 1
ATOM 1484 N N . ASP A 1 201 ? -6.834 8.376 -32.352 1.00 98.44 201 ASP A N 1
ATOM 1485 C CA . ASP A 1 201 ? -6.384 9.706 -31.938 1.00 98.44 201 ASP A CA 1
ATOM 1486 C C . ASP A 1 201 ? -4.852 9.727 -31.752 1.00 98.44 201 ASP A C 1
ATOM 1488 O O . ASP A 1 201 ? -4.263 8.885 -31.075 1.00 98.44 201 ASP A O 1
ATOM 1492 N N . THR A 1 202 ? -4.195 10.726 -32.336 1.00 98.50 202 THR A N 1
ATOM 1493 C CA . THR A 1 202 ? -2.749 10.969 -32.231 1.00 98.50 202 THR A CA 1
ATOM 1494 C C . THR A 1 202 ? -2.474 12.470 -32.327 1.00 98.50 202 THR A C 1
ATOM 1496 O O . THR A 1 202 ? -3.376 13.266 -32.594 1.00 98.50 202 THR A O 1
ATOM 1499 N N . LEU A 1 203 ? -1.226 12.878 -32.090 1.00 98.31 203 LEU A N 1
ATOM 1500 C CA . LEU A 1 203 ? -0.764 14.247 -32.312 1.00 98.31 203 LEU A CA 1
ATOM 1501 C C . LEU A 1 203 ? 0.591 14.224 -33.034 1.00 98.31 203 LEU A C 1
ATOM 1503 O O . LEU A 1 203 ? 1.366 13.290 -32.815 1.00 98.31 203 LEU A O 1
ATOM 1507 N N . PRO A 1 204 ? 0.886 15.206 -33.906 1.00 98.19 204 PRO A N 1
ATOM 1508 C CA . PRO A 1 204 ? 2.171 15.264 -34.591 1.00 98.19 204 PRO A CA 1
ATOM 1509 C C . PRO A 1 204 ? 3.293 15.522 -33.577 1.00 98.19 204 PRO A C 1
ATOM 1511 O O . PRO A 1 204 ? 3.261 16.515 -32.854 1.00 98.19 204 PRO A O 1
ATOM 1514 N N . ILE A 1 205 ? 4.284 14.629 -33.532 1.00 98.44 205 ILE A N 1
ATOM 1515 C CA . ILE A 1 205 ? 5.476 14.753 -32.682 1.00 98.44 205 ILE A CA 1
ATOM 1516 C C . ILE A 1 205 ? 6.706 14.769 -33.583 1.00 98.44 205 ILE A C 1
ATOM 1518 O O . ILE A 1 205 ? 6.944 13.825 -34.335 1.00 98.44 205 ILE A O 1
ATOM 1522 N N . THR A 1 206 ? 7.499 15.832 -33.482 1.00 98.25 206 THR A N 1
ATOM 1523 C CA . THR A 1 206 ? 8.763 16.000 -34.204 1.00 98.25 206 THR A CA 1
ATOM 1524 C C . THR A 1 206 ? 9.893 16.220 -33.209 1.00 98.25 206 THR A C 1
ATOM 1526 O O . THR A 1 206 ? 9.812 17.106 -32.362 1.00 98.25 206 THR A O 1
ATOM 1529 N N . VAL A 1 207 ? 10.952 15.416 -33.309 1.00 98.50 207 VAL A N 1
ATOM 1530 C CA . VAL A 1 207 ? 12.151 15.546 -32.470 1.00 98.50 207 VAL A CA 1
ATOM 1531 C C . VAL A 1 207 ? 13.235 16.246 -33.283 1.00 98.50 207 VAL A C 1
ATOM 1533 O O . VAL A 1 207 ? 13.806 15.656 -34.194 1.00 98.50 207 VAL A O 1
ATOM 1536 N N . GLU A 1 208 ? 13.512 17.509 -32.960 1.00 98.44 208 GLU A N 1
ATOM 1537 C CA . GLU A 1 208 ? 14.502 18.329 -33.680 1.00 98.44 208 GLU A CA 1
ATOM 1538 C C . GLU A 1 208 ? 15.950 18.046 -33.246 1.00 98.44 208 GLU A C 1
ATOM 1540 O O . GLU A 1 208 ? 16.883 18.272 -34.012 1.00 98.44 208 GLU A O 1
ATOM 1545 N N . ALA A 1 209 ? 16.139 17.509 -32.037 1.00 98.38 209 ALA A N 1
ATOM 1546 C CA . ALA A 1 209 ? 17.443 17.179 -31.461 1.00 98.38 209 ALA A CA 1
ATOM 1547 C C . ALA A 1 209 ? 17.572 15.662 -31.190 1.00 98.38 209 ALA A C 1
ATOM 1549 O O . ALA A 1 209 ? 17.578 15.239 -30.030 1.00 98.38 209 ALA A O 1
ATOM 1550 N N . PRO A 1 210 ? 17.663 14.815 -32.235 1.00 97.75 210 PRO A N 1
ATOM 1551 C CA . PRO A 1 210 ? 17.664 13.356 -32.085 1.00 97.75 210 PRO A CA 1
ATOM 1552 C C . PRO A 1 210 ? 18.896 12.816 -31.344 1.00 97.75 210 PRO A C 1
ATOM 1554 O O . PRO A 1 210 ? 18.812 11.753 -30.739 1.00 97.75 210 PRO A O 1
ATOM 1557 N N . GLU A 1 211 ? 20.017 13.546 -31.335 1.00 98.25 211 GLU A N 1
ATOM 1558 C CA . GLU A 1 211 ? 21.191 13.175 -30.529 1.00 98.25 211 GLU A CA 1
ATOM 1559 C C . GLU A 1 211 ? 20.911 13.263 -29.020 1.00 98.25 211 GLU A C 1
ATOM 1561 O O . GLU A 1 211 ? 21.384 12.428 -28.255 1.00 98.25 211 GLU A O 1
ATOM 1566 N N . ALA A 1 212 ? 20.099 14.237 -28.589 1.00 98.12 212 ALA A N 1
ATOM 1567 C CA . ALA A 1 212 ? 19.720 14.412 -27.187 1.00 98.12 212 ALA A CA 1
ATOM 1568 C C . ALA A 1 212 ? 18.525 13.532 -26.778 1.00 98.12 212 ALA A C 1
ATOM 1570 O O . ALA A 1 212 ? 18.408 13.147 -25.617 1.00 98.12 212 ALA A O 1
ATOM 1571 N N . CYS A 1 213 ? 17.634 13.201 -27.719 1.00 98.19 213 CYS A N 1
ATOM 1572 C CA . CYS A 1 213 ? 16.471 12.344 -27.483 1.00 98.19 213 CYS A CA 1
ATOM 1573 C C . CYS A 1 213 ? 16.333 11.286 -28.597 1.00 98.19 213 CYS A C 1
ATOM 1575 O O . CYS A 1 213 ? 15.512 11.443 -29.503 1.00 98.19 213 CYS A O 1
ATOM 1577 N N . PRO A 1 214 ? 17.104 10.180 -28.541 1.00 98.3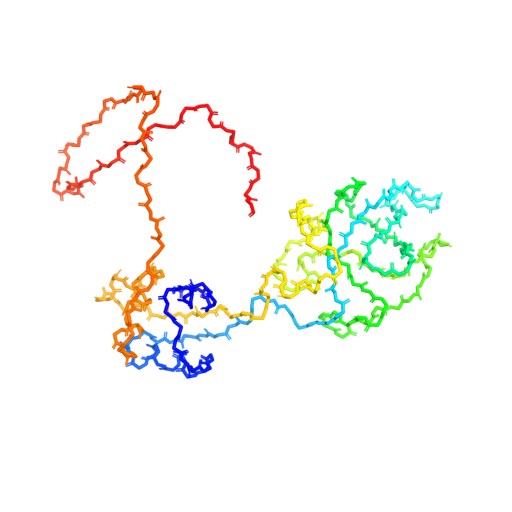1 214 PRO A N 1
ATOM 1578 C CA . PRO A 1 214 ? 17.109 9.165 -29.603 1.00 98.31 214 PRO A CA 1
ATOM 1579 C C . PRO A 1 214 ? 15.800 8.374 -29.729 1.00 98.31 214 PRO A C 1
ATOM 1581 O O . PRO A 1 214 ? 15.567 7.691 -30.726 1.00 98.31 214 PRO A O 1
ATOM 1584 N N . ARG A 1 215 ? 14.954 8.409 -28.693 1.00 98.56 215 ARG A N 1
ATOM 1585 C CA . ARG A 1 215 ? 13.674 7.704 -28.651 1.00 98.56 215 ARG A CA 1
ATOM 1586 C C . ARG A 1 215 ? 12.671 8.486 -27.813 1.00 98.56 215 ARG A C 1
ATOM 1588 O O . ARG A 1 215 ? 12.901 8.709 -26.630 1.00 98.56 215 ARG A O 1
ATOM 1595 N N . TYR A 1 216 ? 11.534 8.815 -28.420 1.00 98.25 216 TYR A N 1
ATOM 1596 C CA . TYR A 1 216 ? 10.379 9.415 -27.757 1.00 98.25 216 TYR A CA 1
ATOM 1597 C C . TYR A 1 216 ? 9.128 8.609 -28.107 1.00 98.25 216 TYR A C 1
ATOM 1599 O O . TYR A 1 216 ? 8.880 8.338 -29.281 1.00 98.25 216 TYR A O 1
ATOM 1607 N N . LEU A 1 217 ? 8.343 8.220 -27.103 1.00 98.38 217 LEU A N 1
ATOM 1608 C CA . LEU A 1 217 ? 7.105 7.462 -27.286 1.00 98.38 217 LEU A CA 1
ATOM 1609 C C . LEU A 1 217 ? 5.934 8.286 -26.742 1.00 98.38 217 LEU A C 1
ATOM 1611 O O . LEU A 1 217 ? 5.826 8.491 -25.537 1.00 98.38 217 LEU A O 1
ATOM 1615 N N . GLY A 1 218 ? 5.066 8.767 -27.634 1.00 98.19 218 GLY A N 1
ATOM 1616 C CA . GLY A 1 218 ? 3.825 9.452 -27.273 1.00 98.19 218 GLY A CA 1
ATOM 1617 C C . GLY A 1 218 ? 2.634 8.498 -27.321 1.00 98.19 218 GLY A C 1
ATOM 1618 O O . GLY A 1 218 ? 2.535 7.673 -28.228 1.00 98.19 218 GLY A O 1
ATOM 1619 N N . ARG A 1 219 ? 1.711 8.617 -26.364 1.00 98.38 219 ARG A N 1
ATOM 1620 C CA . ARG A 1 219 ? 0.459 7.853 -26.348 1.00 98.38 219 ARG A CA 1
ATOM 1621 C C . ARG A 1 219 ? -0.657 8.700 -25.751 1.00 98.38 219 ARG A C 1
ATOM 1623 O O . ARG A 1 219 ? -0.533 9.162 -24.622 1.00 98.38 219 ARG A O 1
ATOM 1630 N N . VAL A 1 220 ? -1.741 8.899 -26.497 1.00 98.38 220 VAL A N 1
ATOM 1631 C CA . VAL A 1 220 ? -2.934 9.580 -25.978 1.00 98.38 220 VAL A CA 1
ATOM 1632 C C . VAL A 1 220 ? -3.847 8.577 -25.277 1.00 98.38 220 VAL A C 1
ATOM 1634 O O . VAL A 1 220 ? -4.042 7.458 -25.751 1.00 98.38 220 VAL A O 1
ATOM 1637 N N . VAL A 1 221 ? -4.417 8.986 -24.144 1.00 98.44 221 VAL A N 1
ATOM 1638 C CA . VAL A 1 221 ? -5.477 8.255 -23.442 1.00 98.44 221 VAL A CA 1
ATOM 1639 C C . VAL A 1 221 ? -6.639 9.224 -23.259 1.00 98.44 221 VAL A C 1
ATOM 1641 O O . VAL A 1 221 ? -6.529 10.223 -22.550 1.00 98.44 221 VAL A O 1
ATOM 1644 N N . LYS A 1 222 ? -7.738 8.979 -23.975 1.00 98.25 222 LYS A N 1
ATOM 1645 C CA . LYS A 1 222 ? -8.861 9.917 -24.078 1.00 98.25 222 LYS A CA 1
ATOM 1646 C C . LYS A 1 222 ? -9.903 9.657 -22.996 1.00 98.25 222 LYS A C 1
ATOM 1648 O O . LYS A 1 222 ? -10.243 8.512 -22.727 1.00 98.25 222 LYS A O 1
ATOM 1653 N N . GLY A 1 223 ? -10.453 10.732 -22.432 1.00 97.94 223 GLY A N 1
ATOM 1654 C CA . GLY A 1 223 ? -11.594 10.647 -21.514 1.00 97.94 223 GLY A CA 1
ATOM 1655 C C . GLY A 1 223 ? -11.265 10.064 -20.138 1.00 97.94 223 GLY A C 1
ATOM 1656 O O . GLY A 1 223 ? -12.139 9.466 -19.517 1.00 97.94 223 GLY A O 1
ATOM 1657 N N . ILE A 1 224 ? -10.028 10.221 -19.656 1.00 98.38 224 ILE A N 1
ATOM 1658 C CA . ILE A 1 224 ? -9.657 9.792 -18.302 1.00 98.38 224 ILE A CA 1
ATOM 1659 C C . ILE A 1 224 ? -10.381 10.619 -17.232 1.00 98.38 224 ILE A C 1
ATOM 1661 O O . ILE A 1 224 ? -10.644 11.811 -17.409 1.00 98.38 224 ILE A O 1
ATOM 1665 N N . ASN A 1 225 ? -10.643 10.002 -16.081 1.00 98.12 225 ASN A N 1
ATOM 1666 C CA . ASN A 1 225 ? -11.084 10.718 -14.891 1.00 98.12 225 ASN A CA 1
ATOM 1667 C C . ASN A 1 225 ? -9.869 11.144 -14.054 1.00 98.12 225 ASN A C 1
ATOM 1669 O O . ASN A 1 225 ? -9.346 10.355 -13.274 1.00 98.12 225 ASN A O 1
ATOM 1673 N N . VAL A 1 226 ? -9.457 12.409 -14.162 1.00 97.81 226 VAL A N 1
ATOM 1674 C CA . VAL A 1 226 ? -8.325 12.963 -13.386 1.00 97.81 226 VAL A CA 1
ATOM 1675 C C . VAL A 1 226 ? -8.599 13.091 -11.881 1.00 97.81 226 VAL A C 1
ATOM 1677 O O . VAL A 1 226 ? -7.693 13.420 -11.126 1.00 97.81 226 VAL A O 1
ATOM 1680 N N . LYS A 1 227 ? -9.845 12.872 -11.442 1.00 97.75 227 LYS A N 1
ATOM 1681 C CA . LYS A 1 227 ? -10.253 12.886 -10.028 1.00 97.75 227 LYS A CA 1
ATOM 1682 C C . LYS A 1 227 ? -10.430 11.477 -9.453 1.00 97.75 227 LYS A C 1
ATOM 1684 O O . LYS A 1 227 ? -10.971 11.346 -8.358 1.00 97.75 227 LYS A O 1
ATOM 1689 N N . ALA A 1 228 ? -10.080 10.432 -10.205 1.00 96.62 228 ALA A N 1
ATOM 1690 C CA . ALA A 1 228 ? -10.125 9.070 -9.691 1.00 96.62 228 ALA A CA 1
ATOM 1691 C C . ALA A 1 228 ? -9.110 8.912 -8.540 1.00 96.62 228 ALA A C 1
ATOM 1693 O O . ALA A 1 228 ? -7.999 9.433 -8.658 1.00 96.62 228 ALA A O 1
ATOM 1694 N N . PRO A 1 229 ? -9.473 8.234 -7.438 1.00 94.06 229 PRO A N 1
ATOM 1695 C CA . PRO A 1 229 ? -8.526 7.926 -6.374 1.00 94.06 229 PRO A CA 1
ATOM 1696 C C . PRO A 1 229 ? -7.499 6.889 -6.849 1.00 94.06 229 PRO A C 1
ATOM 1698 O O . PRO A 1 229 ? -7.826 6.007 -7.646 1.00 94.06 229 PRO A O 1
ATOM 1701 N N . THR A 1 230 ? -6.268 6.996 -6.350 1.00 96.69 230 THR A N 1
ATOM 1702 C CA . THR A 1 230 ? -5.265 5.923 -6.447 1.00 96.69 230 THR A CA 1
ATOM 1703 C C . THR A 1 230 ? -5.769 4.709 -5.650 1.00 96.69 230 THR A C 1
ATOM 1705 O O . THR A 1 230 ? -6.326 4.935 -4.573 1.00 96.69 230 THR A O 1
ATOM 1708 N N . PRO A 1 231 ? -5.649 3.474 -6.177 1.00 91.62 231 PRO A N 1
ATOM 1709 C CA . PRO A 1 231 ? -6.068 2.263 -5.469 1.00 91.62 231 PRO A CA 1
ATOM 1710 C C . PRO A 1 231 ? -5.288 2.028 -4.173 1.00 91.62 231 PRO A C 1
ATOM 1712 O O . PRO A 1 231 ? -4.123 2.484 -4.094 1.00 91.62 231 PRO A O 1
#

Organism: Escherichia coli (NCBI:txid562)

Secondary structure (DSSP, 8-state):
-EEEHHHHHHH---SS-HHHHHHHHHHTT-EEEEEEESS---EEEEEEEEEEEEE-TT-TT-EEEEEE-SSSSPEEEEE--TT--TT-EEEEEEEEEEETTTEE---EEETTEEESEEEPPTTTTTS-S--SS---B-TTPPTTSBHHHHTT-S-EEEEEE--TT-GGGSSHHHHHHHHHHHTTPPP-----PPPPPS---------S-TTT-S-------TT--TTPPP-

Radius of gyration: 23.56 Å; Cα contacts (8 Å, |Δi|>4): 414; chains: 1; bounding box: 55×36×62 Å